Protein AF-A0A2E4YDL0-F1 (afdb_monomer)

Solvent-accessible surface area (backbone atoms only — not comparable to full-atom values): 22084 Å² total; per-residue (Å²): 130,81,87,62,78,76,50,75,39,95,47,88,92,68,79,69,31,54,53,69,68,60,37,51,50,37,50,52,53,45,50,52,48,51,52,51,54,49,47,56,58,46,28,45,75,76,66,86,39,87,72,91,66,89,65,92,66,89,65,78,46,94,85,82,58,38,48,48,29,77,90,76,74,38,70,52,72,91,82,90,67,100,72,88,86,70,91,88,64,84,87,85,85,83,77,86,56,86,60,91,84,56,64,89,82,87,87,63,99,60,68,50,75,52,64,50,96,85,67,61,35,37,38,37,44,42,95,93,45,76,46,80,47,55,85,70,82,85,84,88,85,65,96,88,59,87,84,83,76,82,67,94,54,98,73,85,82,91,86,81,76,58,102,86,55,82,88,86,73,96,70,85,87,87,72,96,73,80,93,76,84,83,61,58,75,32,38,66,74,69,45,66,81,66,84,56,75,75,46,56,31,30,27,67,72,80,72,44,45,30,31,25,50,93,95,39,81,40,73,64,57,92,74,67,55,89,86,62,78,59,89,75,82,71,82,79,63,86,63,70,79,69,67,72,89,61,100,57,72,72,64,64,56,76,68,57,78,67,86,75,69,79,68,64,92,45,83,58,71,79,44,98,82,59,62,97,66,56,45,82,40,82,54,100,87,46,76,45,75,41,77,65,83,76,86,70,84,45,72,66,56,53,49,51,48,54,72,72,30,90,47,75,69,49,30,55,56,56,62,74,74,109

pLDDT: mean 79.06, std 15.56, range [45.78, 97.38]

Mean predicted aligned error: 18.36 Å

Sequence (322 aa):
MAKQVINLGTSPNKGDGDPLRTAFDKVNDNFTELYVDLKQVKSAQTGGGTLIVDTIGSVHGTDSTLLVDGNNSKIVGPIASPSWIVQDQNIDITTTNTGVNANITLDAQGVITLQESSAEDYVQVSANGVVLYSNSDIALRTQGQDIHIGYDTQSGNVEMGHNSSTVNVNGNLNVNAFTKLVPPSYTTAGRSGFTTEGFMVVNTTLGHLEAYVNGAWRKMTLQDVGELTDVGSVIPTDLSNLTDTTNVIKTDVSQLNDATNVIPSSIGDLVAGGNLGDMLVKSAIGYAFVAPVVETLTLATLKTEVANSTDFADFKTRIAAL

Structure (mmCIF, N/CA/C/O backbone):
data_AF-A0A2E4YDL0-F1
#
_entry.id   AF-A0A2E4YDL0-F1
#
loop_
_atom_site.group_PDB
_atom_site.id
_atom_site.type_symbol
_atom_site.label_atom_id
_atom_site.label_alt_id
_atom_site.label_comp_id
_atom_site.label_asym_id
_atom_site.label_entity_id
_atom_site.label_seq_id
_atom_site.pdbx_PDB_ins_code
_atom_site.Cartn_x
_atom_site.Cartn_y
_atom_site.Cartn_z
_atom_site.occupancy
_atom_site.B_iso_or_equiv
_atom_site.auth_seq_id
_atom_site.auth_comp_id
_atom_site.auth_asym_id
_atom_site.auth_atom_id
_atom_site.pdbx_PDB_model_num
ATOM 1 N N . MET A 1 1 ? -24.062 0.678 65.978 1.00 69.62 1 MET A N 1
ATOM 2 C CA . MET A 1 1 ? -23.633 1.084 67.332 1.00 69.62 1 MET A CA 1
ATOM 3 C C . MET A 1 1 ? -22.544 0.111 67.770 1.00 69.62 1 MET A C 1
ATOM 5 O O . MET A 1 1 ? -22.205 -0.796 67.032 1.00 69.62 1 MET A O 1
ATOM 9 N N . ALA A 1 2 ? -21.892 0.302 68.912 1.00 78.19 2 ALA A N 1
ATOM 10 C CA . ALA A 1 2 ? -21.041 -0.772 69.424 1.00 78.19 2 ALA A CA 1
ATOM 11 C C . ALA A 1 2 ? -21.936 -1.831 70.084 1.00 78.19 2 ALA A C 1
ATOM 13 O O . ALA A 1 2 ? -22.891 -1.468 70.772 1.00 78.19 2 ALA A O 1
ATOM 14 N N . LYS A 1 3 ? -21.603 -3.117 69.913 1.00 89.94 3 LYS A N 1
ATOM 15 C CA . LYS A 1 3 ? -22.280 -4.233 70.591 1.00 89.94 3 LYS A CA 1
ATOM 16 C C . LYS A 1 3 ? -22.460 -3.925 72.081 1.00 89.94 3 LYS A C 1
ATOM 18 O O . LYS A 1 3 ? -21.479 -3.756 72.806 1.00 89.94 3 LYS A O 1
ATOM 23 N N . GLN A 1 4 ? -23.701 -3.925 72.553 1.00 95.75 4 GLN A N 1
ATOM 24 C CA . GLN A 1 4 ? -24.014 -3.757 73.966 1.00 95.75 4 GLN A CA 1
ATOM 25 C C . GLN A 1 4 ? -23.954 -5.114 74.681 1.00 95.75 4 GLN A C 1
ATOM 27 O O . GLN A 1 4 ? -24.514 -6.105 74.216 1.00 95.75 4 GL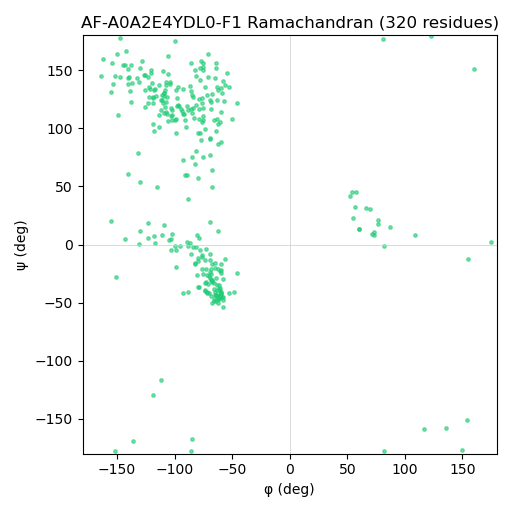N A O 1
ATOM 32 N N . VAL A 1 5 ? -23.269 -5.186 75.822 1.00 94.75 5 VAL A N 1
ATOM 33 C CA . VAL A 1 5 ? -23.122 -6.426 76.605 1.00 94.75 5 VAL A CA 1
ATOM 34 C C . VAL A 1 5 ? -23.955 -6.325 77.882 1.00 94.75 5 VAL A C 1
ATOM 36 O O . VAL A 1 5 ? -23.918 -5.305 78.577 1.00 94.75 5 VAL A O 1
ATOM 39 N N . ILE A 1 6 ? -24.719 -7.378 78.179 1.00 96.31 6 ILE A N 1
ATOM 40 C CA . ILE A 1 6 ? -25.463 -7.501 79.437 1.00 96.31 6 ILE A CA 1
ATOM 41 C C . ILE A 1 6 ? -24.455 -7.699 80.574 1.00 96.31 6 ILE A C 1
ATOM 43 O O . ILE A 1 6 ? -23.648 -8.629 80.533 1.00 96.31 6 ILE A O 1
ATOM 47 N N . ASN A 1 7 ? -24.507 -6.845 81.593 1.00 95.38 7 ASN A N 1
ATOM 48 C CA . ASN A 1 7 ? -23.748 -7.023 82.822 1.00 95.38 7 ASN A CA 1
ATOM 49 C C . ASN A 1 7 ? -24.454 -8.058 83.706 1.00 95.38 7 ASN A C 1
ATOM 51 O O . ASN A 1 7 ? -25.567 -7.829 84.173 1.00 95.38 7 ASN A O 1
ATOM 55 N N . LEU A 1 8 ? -23.796 -9.186 83.957 1.00 93.25 8 LEU A N 1
ATOM 56 C CA . LEU A 1 8 ? -24.349 -10.278 84.761 1.00 93.25 8 LEU A CA 1
ATOM 57 C C . LEU A 1 8 ? -24.164 -10.076 86.278 1.00 93.25 8 LEU A C 1
ATOM 59 O O . LEU A 1 8 ? -24.638 -10.900 87.058 1.00 93.25 8 LEU A O 1
ATOM 63 N N . GLY A 1 9 ? -23.504 -8.990 86.696 1.00 90.75 9 GLY A N 1
ATOM 64 C CA . GLY A 1 9 ? -23.115 -8.751 88.087 1.00 90.75 9 GLY A CA 1
ATOM 65 C C . GLY A 1 9 ? -21.839 -9.504 88.469 1.00 90.75 9 GLY A C 1
ATOM 66 O O . GLY A 1 9 ? -21.275 -10.249 87.664 1.00 90.75 9 GLY A O 1
ATOM 67 N N . THR A 1 10 ? -21.345 -9.319 89.697 1.00 90.94 10 THR A N 1
ATOM 68 C CA . THR A 1 10 ? -20.076 -9.962 90.103 1.00 90.94 10 THR A CA 1
ATOM 69 C C . THR A 1 10 ? -20.248 -11.417 90.541 1.00 90.94 10 THR A C 1
ATOM 71 O O . THR A 1 10 ? -19.264 -12.142 90.659 1.00 90.94 10 THR A O 1
ATOM 74 N N . SER A 1 11 ? -21.475 -11.847 90.844 1.00 85.50 11 SER A N 1
ATOM 75 C CA . SER A 1 11 ? -21.797 -13.217 91.259 1.00 85.50 11 SER A CA 1
ATOM 76 C C . SER A 1 11 ? -23.298 -13.500 91.104 1.00 85.50 11 SER A C 1
ATOM 78 O O . SER A 1 11 ? -24.094 -12.557 91.107 1.00 85.50 11 SER A O 1
ATOM 80 N N . PRO A 1 12 ? -23.725 -14.775 91.036 1.00 90.81 12 PRO A N 1
ATOM 81 C CA . PRO A 1 12 ? -25.137 -15.121 90.895 1.00 90.81 12 PRO A CA 1
ATOM 82 C C . PRO A 1 12 ? -26.018 -14.458 91.964 1.00 90.81 12 PRO A C 1
ATOM 84 O O . PRO A 1 12 ? -25.678 -14.466 93.145 1.00 90.81 12 PRO A O 1
ATOM 87 N N . ASN A 1 13 ? -27.160 -13.905 91.548 1.00 83.31 13 ASN A N 1
ATOM 88 C CA . ASN A 1 13 ? -28.212 -13.346 92.413 1.00 83.31 13 ASN A CA 1
ATOM 89 C C . ASN A 1 13 ? -27.802 -12.176 93.333 1.00 83.31 13 ASN A C 1
ATOM 91 O O . ASN A 1 13 ? -28.566 -11.816 94.225 1.00 83.31 13 ASN A O 1
ATOM 95 N N . LYS A 1 14 ? -26.635 -11.548 93.122 1.00 87.38 14 LYS A N 1
ATOM 96 C CA . LYS A 1 14 ? -26.151 -10.425 93.950 1.00 87.38 14 LYS A CA 1
ATOM 97 C C . LYS A 1 14 ? -26.896 -9.104 93.709 1.00 87.38 14 LYS A C 1
ATOM 99 O O . LYS A 1 14 ? -26.785 -8.181 94.508 1.00 87.38 14 LYS A O 1
ATOM 104 N N . GLY A 1 15 ? -27.677 -9.022 92.630 1.00 85.56 15 GLY A N 1
ATOM 105 C CA . GLY A 1 15 ? -28.491 -7.847 92.303 1.00 85.56 15 GLY A CA 1
ATOM 106 C C . GLY A 1 15 ? -27.690 -6.641 91.802 1.00 85.56 15 GLY A C 1
ATOM 107 O O . GLY A 1 15 ? -28.252 -5.560 91.683 1.00 85.56 15 GLY A O 1
ATOM 108 N N . ASP A 1 16 ? -26.400 -6.822 91.503 1.00 90.94 16 ASP A N 1
ATOM 109 C CA . ASP A 1 16 ? -25.485 -5.797 90.985 1.00 90.94 16 ASP A CA 1
ATOM 110 C C . ASP A 1 16 ? -25.228 -5.904 89.467 1.00 90.94 16 ASP A C 1
ATOM 112 O O . ASP A 1 16 ? -24.354 -5.226 88.926 1.00 90.94 16 ASP A O 1
ATOM 116 N N . GLY A 1 17 ? -25.983 -6.765 88.780 1.00 91.94 17 GLY A N 1
ATOM 117 C CA . GLY A 1 17 ? -26.048 -6.825 87.320 1.00 91.94 17 GLY A CA 1
ATOM 118 C C . GLY A 1 17 ? -27.067 -5.846 86.736 1.00 91.94 17 GLY A C 1
ATOM 119 O O . GLY A 1 17 ? -27.735 -5.101 87.454 1.00 91.94 17 GLY A O 1
ATOM 120 N N . ASP A 1 18 ? -27.212 -5.871 85.413 1.00 96.00 18 ASP A N 1
ATOM 121 C CA . ASP A 1 18 ? -28.264 -5.112 84.744 1.00 96.00 18 ASP A CA 1
ATOM 122 C C . ASP A 1 18 ? -29.646 -5.609 85.200 1.00 96.00 18 ASP A C 1
ATOM 124 O O . ASP A 1 18 ? -29.912 -6.817 85.179 1.00 96.00 18 ASP A O 1
ATOM 128 N N . PRO A 1 19 ? -30.573 -4.702 85.550 1.00 94.06 19 PRO A N 1
ATOM 129 C CA . PRO A 1 19 ? -31.974 -5.062 85.697 1.00 94.06 19 PRO A CA 1
ATOM 130 C C . PRO A 1 19 ? -32.496 -5.726 84.418 1.00 94.06 19 PRO A C 1
ATOM 132 O O . PRO A 1 19 ? -32.109 -5.336 83.316 1.00 94.06 19 PRO A O 1
ATOM 135 N N . LEU A 1 20 ? -33.440 -6.668 84.547 1.00 92.88 20 LEU A N 1
ATOM 136 C CA . LEU A 1 20 ? -34.030 -7.383 83.400 1.00 92.88 20 LEU A CA 1
ATOM 137 C C . LEU A 1 20 ? -34.465 -6.437 82.273 1.00 92.88 20 LEU A C 1
ATOM 139 O O . LEU A 1 20 ? -34.216 -6.719 81.108 1.00 92.88 20 LEU A O 1
ATOM 143 N N . ARG A 1 21 ? -35.068 -5.294 82.624 1.00 96.12 21 ARG A N 1
ATOM 144 C CA . ARG A 1 21 ? -35.471 -4.262 81.660 1.00 96.12 21 ARG A CA 1
ATOM 145 C C . ARG A 1 21 ? -34.281 -3.762 80.837 1.00 96.12 21 ARG A C 1
ATOM 147 O O . ARG A 1 21 ? -34.310 -3.868 79.622 1.00 96.12 21 ARG A O 1
ATOM 154 N N . THR A 1 22 ? -33.216 -3.320 81.502 1.00 95.12 22 THR A N 1
ATOM 155 C CA . THR A 1 22 ? -31.982 -2.850 80.861 1.00 95.12 22 THR A CA 1
ATOM 156 C C . THR A 1 22 ? -31.320 -3.942 80.020 1.00 95.12 22 THR A C 1
ATOM 158 O O . THR A 1 22 ? -30.837 -3.669 78.926 1.00 95.12 22 THR A O 1
ATOM 161 N N . ALA A 1 23 ? -31.311 -5.189 80.496 1.00 94.69 23 ALA A N 1
ATOM 162 C CA . ALA A 1 23 ? -30.749 -6.312 79.751 1.00 94.69 23 ALA A CA 1
ATOM 163 C C . ALA A 1 23 ? -31.524 -6.586 78.450 1.00 94.69 23 ALA A C 1
ATOM 165 O O . ALA A 1 23 ? -30.910 -6.790 77.403 1.00 94.69 23 ALA A O 1
ATOM 166 N N . PHE A 1 24 ? -32.858 -6.555 78.492 1.00 97.38 24 PHE A N 1
ATOM 167 C CA . PHE A 1 24 ? -33.688 -6.738 77.301 1.00 97.38 24 PHE A CA 1
ATOM 168 C C . PHE A 1 24 ? -33.658 -5.532 76.359 1.00 97.38 24 PHE A C 1
ATOM 170 O O . PHE A 1 24 ? -33.685 -5.737 75.148 1.00 97.38 24 PHE A O 1
ATOM 177 N N . ASP A 1 25 ? -33.515 -4.310 76.875 1.00 96.25 25 ASP A N 1
ATOM 178 C CA . ASP A 1 25 ? -33.285 -3.124 76.042 1.00 96.25 25 ASP A CA 1
ATOM 179 C C . ASP A 1 25 ? -31.982 -3.285 75.237 1.00 96.25 25 ASP A C 1
ATOM 181 O O . ASP A 1 25 ? -31.998 -3.151 74.016 1.00 96.25 25 ASP A O 1
ATOM 185 N N . LYS A 1 26 ? -30.890 -3.745 75.870 1.00 96.88 26 LYS A N 1
ATOM 186 C CA . LYS A 1 26 ? -29.620 -4.042 75.176 1.00 96.88 26 LYS A CA 1
ATOM 187 C C . LYS A 1 26 ? -29.742 -5.128 74.108 1.00 96.88 26 LYS A C 1
ATOM 189 O O . LYS A 1 26 ? -29.092 -5.074 73.063 1.00 96.88 26 LYS A O 1
ATOM 194 N N . VAL A 1 27 ? -30.548 -6.155 74.375 1.00 95.50 27 VAL A N 1
ATOM 195 C CA . VAL A 1 27 ? -30.836 -7.223 73.406 1.00 95.50 27 VAL A CA 1
ATOM 196 C C . VAL A 1 27 ? -31.575 -6.651 72.202 1.00 95.50 27 VAL A C 1
ATOM 198 O O . VAL A 1 27 ? -31.169 -6.902 71.067 1.00 95.50 27 VAL A O 1
ATOM 201 N N . ASN A 1 28 ? -32.619 -5.861 72.446 1.00 95.44 28 ASN A N 1
ATOM 202 C CA . ASN A 1 28 ? -33.392 -5.217 71.393 1.00 95.44 28 ASN A CA 1
ATOM 203 C C . ASN A 1 28 ? -32.521 -4.274 70.557 1.00 95.44 28 ASN A C 1
ATOM 205 O O . ASN A 1 28 ? -32.601 -4.327 69.331 1.00 95.44 28 ASN A O 1
ATOM 209 N N . ASP A 1 29 ? -31.645 -3.489 71.185 1.00 95.12 29 ASP A N 1
ATOM 210 C CA . ASP A 1 29 ? -30.714 -2.588 70.498 1.00 95.12 29 ASP A CA 1
ATOM 211 C C . ASP A 1 29 ? -29.739 -3.360 69.588 1.00 95.12 29 ASP A C 1
ATOM 213 O O . ASP A 1 29 ? -29.597 -3.032 68.408 1.00 95.12 29 ASP A O 1
ATOM 217 N N . ASN A 1 30 ? -29.130 -4.445 70.085 1.00 94.50 30 ASN A N 1
ATOM 218 C CA . ASN A 1 30 ? -28.218 -5.287 69.298 1.00 94.50 30 ASN A CA 1
ATOM 219 C C . ASN A 1 30 ? -28.911 -5.977 68.110 1.00 94.50 30 ASN A C 1
ATOM 221 O O . ASN A 1 30 ? -28.352 -6.041 67.015 1.00 94.50 30 ASN A O 1
ATOM 225 N N . PHE A 1 31 ? -30.114 -6.528 68.306 1.00 94.38 31 PHE A N 1
ATOM 226 C CA . PHE A 1 31 ? -30.863 -7.159 67.213 1.00 94.38 31 PHE A CA 1
ATOM 227 C C . PHE A 1 31 ? -31.388 -6.130 66.217 1.00 94.38 31 PHE A C 1
ATOM 229 O O . PHE A 1 31 ? -31.428 -6.413 65.022 1.00 94.38 31 PHE A O 1
ATOM 236 N N . THR A 1 32 ? -31.748 -4.934 66.684 1.00 92.19 32 THR A N 1
ATOM 237 C CA . THR A 1 32 ? -32.116 -3.817 65.811 1.00 92.19 32 THR A CA 1
ATOM 238 C C . THR A 1 32 ? -30.958 -3.470 64.880 1.00 92.19 32 THR A C 1
ATOM 240 O O . THR A 1 32 ? -31.176 -3.365 63.677 1.00 92.19 32 THR A O 1
ATOM 243 N N . GLU A 1 33 ? -29.729 -3.390 65.393 1.00 89.44 33 GLU A N 1
ATOM 244 C CA . GLU A 1 33 ? -28.523 -3.194 64.582 1.00 89.44 33 GLU A CA 1
ATOM 245 C C . GLU A 1 33 ? -28.277 -4.344 63.592 1.00 89.44 33 GLU A C 1
ATOM 247 O O . GLU A 1 33 ? -28.163 -4.107 62.391 1.00 89.44 33 GLU A O 1
ATOM 252 N N . LEU A 1 34 ? -28.308 -5.599 64.049 1.00 88.88 34 LEU A N 1
ATOM 253 C CA . LEU A 1 34 ? -28.116 -6.761 63.172 1.00 88.88 34 LEU A CA 1
ATOM 254 C C . LEU A 1 34 ? -29.162 -6.829 62.048 1.00 88.88 34 LEU A C 1
ATOM 256 O O . LEU A 1 34 ? -28.845 -7.165 60.906 1.00 88.88 34 LEU A O 1
ATOM 260 N N . TYR A 1 35 ? -30.427 -6.540 62.357 1.00 87.56 35 TYR A N 1
ATOM 261 C CA . TYR A 1 35 ? -31.485 -6.514 61.353 1.00 87.56 35 TYR A CA 1
ATOM 262 C C . TYR A 1 35 ? -31.330 -5.349 60.379 1.00 87.56 35 TYR A C 1
ATOM 264 O O . TYR A 1 35 ? -31.759 -5.486 59.233 1.00 87.56 35 TYR A O 1
ATOM 272 N N . VAL A 1 36 ? -30.730 -4.231 60.794 1.00 80.88 36 VAL A N 1
ATOM 273 C CA . VAL A 1 36 ? -30.365 -3.132 59.893 1.00 80.88 36 VAL A CA 1
ATOM 274 C C . VAL A 1 36 ? -29.278 -3.586 58.909 1.00 80.88 36 VAL A C 1
ATOM 276 O O . VAL A 1 36 ? -29.494 -3.455 57.704 1.00 80.88 36 VAL A O 1
ATOM 279 N N . ASP A 1 37 ? -28.200 -4.223 59.367 1.00 78.56 37 ASP A N 1
ATOM 280 C CA . ASP A 1 37 ? -27.120 -4.727 58.496 1.00 78.56 37 ASP A CA 1
ATOM 281 C C . ASP A 1 37 ? -27.604 -5.838 57.552 1.00 78.56 37 ASP A C 1
ATOM 283 O O . ASP A 1 37 ? -27.346 -5.838 56.346 1.00 78.56 37 ASP A O 1
ATOM 287 N N . LEU A 1 38 ? -28.395 -6.779 58.070 1.00 81.62 38 LEU A N 1
ATOM 288 C CA . LEU A 1 38 ? -28.940 -7.872 57.269 1.00 81.62 38 LEU A CA 1
ATOM 289 C C . LEU A 1 38 ? -29.931 -7.367 56.212 1.00 81.62 38 LEU A C 1
ATOM 291 O O . LEU A 1 38 ? -30.013 -7.943 55.126 1.00 81.62 38 LEU A O 1
ATOM 295 N N . LYS A 1 39 ? -30.684 -6.296 56.504 1.00 75.94 39 LYS A N 1
ATOM 296 C CA . LYS A 1 39 ? -31.533 -5.623 55.511 1.00 75.94 39 LYS A CA 1
ATOM 297 C C . LYS A 1 39 ? -30.698 -5.018 54.384 1.00 75.94 39 LYS A C 1
ATOM 299 O O . LYS A 1 39 ? -31.130 -5.132 53.243 1.00 75.94 39 LYS A O 1
ATOM 304 N N . GLN A 1 40 ? -29.528 -4.443 54.674 1.00 69.06 40 GLN A N 1
ATOM 305 C CA . GLN A 1 40 ? -28.615 -3.906 53.654 1.00 69.06 40 GLN A CA 1
ATOM 306 C C . GLN A 1 40 ? -28.031 -5.006 52.750 1.00 69.06 40 GLN A C 1
ATOM 308 O O . GLN A 1 40 ? -27.930 -4.825 51.541 1.00 69.06 40 GLN A O 1
ATOM 313 N N . VAL A 1 41 ? -27.712 -6.178 53.303 1.00 71.56 41 VAL A N 1
ATOM 314 C CA . VAL A 1 41 ? -27.226 -7.330 52.518 1.00 71.56 41 VAL A CA 1
ATOM 315 C C . VAL A 1 41 ? -28.346 -7.954 51.676 1.00 71.56 41 VAL A C 1
ATOM 317 O O . VAL A 1 41 ? -28.155 -8.291 50.510 1.00 71.56 41 VAL A O 1
ATOM 320 N N . LYS A 1 42 ? -29.549 -8.098 52.242 1.00 67.81 42 LYS A N 1
ATOM 321 C CA . LYS A 1 42 ? -30.685 -8.725 51.546 1.00 67.81 42 LYS A CA 1
ATOM 322 C C . LYS A 1 42 ? -31.300 -7.836 50.467 1.00 67.81 42 LYS A C 1
ATOM 324 O O . LYS A 1 42 ? -31.753 -8.368 49.450 1.00 67.81 42 LYS A O 1
ATOM 329 N N . SER A 1 43 ? -31.308 -6.515 50.662 1.00 62.19 43 SER A N 1
ATOM 330 C CA . SER A 1 43 ? -31.766 -5.565 49.641 1.00 62.19 43 SER A CA 1
ATOM 331 C C . SER A 1 43 ? -30.910 -5.646 48.373 1.00 62.19 43 SER A C 1
ATOM 333 O O . SER A 1 43 ? -31.461 -5.587 47.274 1.00 62.19 43 SER A O 1
ATOM 335 N N . ALA A 1 44 ? -29.606 -5.898 48.510 1.00 59.84 44 ALA A N 1
ATOM 336 C CA . ALA A 1 44 ? -28.684 -6.120 47.398 1.00 59.84 44 ALA A CA 1
ATOM 337 C C . ALA A 1 44 ? -28.915 -7.432 46.634 1.00 59.84 44 ALA A C 1
ATOM 339 O O . ALA A 1 44 ? -28.658 -7.510 45.436 1.00 59.84 44 ALA A O 1
ATOM 340 N N . GLN A 1 45 ? -29.405 -8.469 47.313 1.00 63.94 45 GLN A N 1
ATOM 341 C CA . GLN A 1 45 ? -29.422 -9.824 46.760 1.00 63.94 45 GLN A CA 1
ATOM 342 C C . GLN A 1 45 ? -30.776 -10.241 46.168 1.00 63.94 45 GLN A C 1
ATOM 344 O O . GLN A 1 45 ? -30.826 -11.182 45.383 1.00 63.94 45 GLN A O 1
ATOM 349 N N . THR A 1 46 ? -31.879 -9.569 46.527 1.00 55.75 46 THR A N 1
ATOM 350 C CA . THR A 1 46 ? -33.234 -9.986 46.095 1.00 55.75 46 THR A CA 1
ATOM 351 C C . THR A 1 46 ? -34.217 -8.851 45.767 1.00 55.75 46 THR A C 1
ATOM 353 O O . THR A 1 46 ? -35.374 -9.145 45.478 1.00 55.75 46 THR A O 1
ATOM 356 N N . GLY A 1 47 ? -33.816 -7.569 45.783 1.00 54.72 47 GLY A N 1
ATOM 357 C CA . GLY A 1 47 ? -34.796 -6.471 45.692 1.00 54.72 47 GLY A CA 1
ATOM 358 C C . GLY A 1 47 ? -34.326 -5.118 45.150 1.00 54.72 47 GLY A C 1
ATOM 359 O O . GLY A 1 47 ? -34.992 -4.124 45.419 1.00 54.72 47 GLY A O 1
ATOM 360 N N . GLY A 1 48 ? -33.216 -5.041 44.410 1.00 53.88 48 GLY A N 1
ATOM 361 C CA . GLY A 1 48 ? -32.810 -3.795 43.740 1.00 53.88 48 GLY A CA 1
ATOM 362 C C . GLY A 1 48 ? -32.188 -2.717 44.643 1.00 53.88 48 GLY A C 1
ATOM 363 O O . GLY A 1 48 ? -32.191 -1.546 44.276 1.00 53.88 48 GLY A O 1
ATOM 364 N N . GLY A 1 49 ? -31.658 -3.078 45.818 1.00 57.88 49 GLY A N 1
ATOM 365 C CA . GLY A 1 49 ? -30.839 -2.176 46.638 1.00 57.88 49 GLY A CA 1
ATOM 366 C C . GLY A 1 49 ? -29.379 -2.112 46.167 1.00 57.88 49 GLY A C 1
ATOM 367 O O . GLY A 1 49 ? -28.820 -3.118 45.740 1.00 57.88 49 GLY A O 1
ATOM 368 N N . THR A 1 50 ? -28.741 -0.941 46.265 1.00 58.06 50 THR A N 1
ATOM 369 C CA . THR A 1 50 ? -27.320 -0.745 45.915 1.00 58.06 50 THR A CA 1
ATOM 370 C C . THR A 1 50 ? -26.393 -1.304 47.004 1.00 58.06 50 THR A C 1
ATOM 372 O O . THR A 1 50 ? -26.443 -0.845 48.144 1.00 58.06 50 THR A O 1
ATOM 375 N N . LEU A 1 51 ? -25.509 -2.247 46.648 1.00 67.00 51 LEU A N 1
ATOM 376 C CA . LEU A 1 51 ? -24.391 -2.709 47.483 1.00 67.00 51 LEU A CA 1
ATOM 377 C C . LEU A 1 51 ? -23.136 -1.891 47.155 1.00 67.00 51 LEU A C 1
ATOM 379 O O . LEU A 1 51 ? -22.602 -2.012 46.056 1.00 67.00 51 LEU A O 1
ATOM 383 N N . ILE A 1 52 ? -22.657 -1.068 48.091 1.00 59.56 52 ILE A N 1
ATOM 384 C CA . ILE A 1 52 ? -21.370 -0.368 47.952 1.00 59.56 52 ILE A CA 1
ATOM 385 C C . ILE A 1 52 ? -20.323 -1.162 48.731 1.00 59.56 52 ILE A C 1
ATOM 387 O O . ILE A 1 52 ? -20.197 -1.023 49.945 1.00 59.56 52 ILE A O 1
ATOM 391 N N . VAL A 1 53 ? -19.599 -2.022 48.021 1.00 64.69 53 VAL A N 1
ATOM 392 C CA . VAL A 1 53 ? -18.471 -2.801 48.536 1.00 64.69 53 VAL A CA 1
ATOM 393 C C . VAL A 1 53 ? -17.358 -2.755 47.494 1.00 64.69 53 VAL A C 1
ATOM 395 O O . VAL A 1 53 ? -17.643 -2.846 46.297 1.00 64.69 53 VAL A O 1
ATOM 398 N N . ASP A 1 54 ? -16.103 -2.599 47.925 1.00 62.19 54 ASP A N 1
ATOM 399 C CA . ASP A 1 54 ? -14.978 -2.944 47.056 1.00 62.19 54 ASP A CA 1
ATOM 400 C C . ASP A 1 54 ? -15.118 -4.429 46.755 1.00 62.19 54 ASP A C 1
ATOM 402 O O . ASP A 1 54 ? -15.001 -5.287 47.639 1.00 62.19 54 ASP A O 1
ATOM 406 N N . THR A 1 55 ? -15.545 -4.720 45.535 1.00 64.69 55 THR A N 1
ATOM 407 C CA . THR A 1 55 ? -15.889 -6.082 45.188 1.00 64.69 55 THR A CA 1
ATOM 408 C C . THR A 1 55 ? -14.579 -6.785 44.907 1.00 64.69 55 THR A C 1
ATOM 410 O O . THR A 1 55 ? -14.053 -6.757 43.800 1.00 64.69 55 THR A O 1
ATOM 413 N N . ILE A 1 56 ? -14.065 -7.463 45.928 1.00 53.72 56 ILE A N 1
ATOM 414 C CA . ILE A 1 56 ? -13.115 -8.551 45.736 1.00 53.72 56 ILE A CA 1
ATOM 415 C C . ILE A 1 56 ? -13.921 -9.701 45.098 1.00 53.72 56 ILE A C 1
ATOM 417 O O . ILE A 1 56 ? -14.389 -10.605 45.788 1.00 53.72 56 ILE A O 1
ATOM 421 N N . GLY A 1 57 ? -14.204 -9.596 43.791 1.00 49.12 57 GLY A N 1
ATOM 422 C CA . GLY A 1 57 ? -15.101 -10.498 43.049 1.00 49.12 57 GLY A CA 1
ATOM 423 C C . GLY A 1 57 ? -15.837 -9.844 41.861 1.00 49.12 57 GLY A C 1
ATOM 424 O O . GLY A 1 57 ? -15.613 -8.682 41.540 1.00 49.12 57 GLY A O 1
ATOM 425 N N . SER A 1 58 ? -16.713 -10.596 41.181 1.00 48.03 58 SER A N 1
ATOM 426 C CA . SER A 1 58 ? -17.425 -10.166 39.958 1.00 48.03 58 SER A CA 1
ATOM 427 C C . SER A 1 58 ? -18.671 -9.307 40.220 1.00 48.03 58 SER A C 1
ATOM 429 O O . SER A 1 58 ? -19.377 -9.498 41.208 1.00 48.03 58 SER A O 1
ATOM 431 N N . VAL A 1 59 ? -18.989 -8.414 39.276 1.00 64.56 59 VAL A N 1
ATOM 432 C CA . VAL A 1 59 ? -20.177 -7.541 39.288 1.00 64.56 59 VAL A CA 1
ATOM 433 C C . VAL A 1 59 ? -21.158 -7.992 38.197 1.00 64.56 59 VAL A C 1
ATOM 435 O O . VAL A 1 59 ? -20.804 -8.011 37.021 1.00 64.56 59 VAL A O 1
ATOM 438 N N . HIS A 1 60 ? -22.398 -8.336 38.566 1.00 61.25 60 HIS A N 1
ATOM 439 C CA . HIS A 1 60 ? -23.448 -8.758 37.625 1.00 61.25 60 HIS A CA 1
ATOM 440 C C . HIS A 1 60 ? -24.484 -7.641 37.389 1.00 61.25 60 HIS A C 1
ATOM 442 O O . HIS A 1 60 ? -24.912 -6.985 38.336 1.00 61.25 60 HIS A O 1
ATOM 448 N N . GLY A 1 61 ? -24.908 -7.438 36.133 1.00 61.31 61 GLY A N 1
ATOM 449 C CA . GLY A 1 61 ? -25.958 -6.485 35.747 1.00 61.31 61 GLY A CA 1
ATOM 450 C C . GLY A 1 61 ? -27.332 -7.155 35.700 1.00 61.31 61 GLY A C 1
ATOM 451 O O . GLY A 1 61 ? -27.575 -8.017 34.860 1.00 61.31 61 GLY A O 1
ATOM 452 N N . THR A 1 62 ? -28.231 -6.788 36.608 1.00 57.06 62 THR A N 1
ATOM 453 C CA . THR A 1 62 ? -29.477 -7.533 36.881 1.00 57.06 62 THR A CA 1
ATOM 454 C C . THR A 1 62 ? -30.630 -7.259 35.893 1.00 57.06 62 THR A C 1
ATOM 456 O O . THR A 1 62 ? -31.730 -7.753 36.104 1.00 57.06 62 THR A O 1
ATOM 459 N N . ASP A 1 63 ? -30.397 -6.533 34.792 1.00 58.56 63 ASP A N 1
ATOM 460 C CA . ASP A 1 63 ? -31.344 -6.389 33.665 1.00 58.56 63 ASP A CA 1
ATOM 461 C C . ASP A 1 63 ? -30.783 -7.001 32.360 1.00 58.56 63 ASP A C 1
ATOM 463 O O . ASP A 1 63 ? -30.772 -6.417 31.286 1.00 58.56 63 ASP A O 1
ATOM 467 N N . SER A 1 64 ? -30.306 -8.241 32.455 1.00 59.62 64 SER A N 1
ATOM 468 C CA . SER A 1 64 ? -30.168 -9.165 31.315 1.00 59.62 64 SER A CA 1
ATOM 469 C C . SER A 1 64 ? -29.019 -9.004 30.312 1.00 59.62 64 SER A C 1
ATOM 471 O O . SER A 1 64 ? -29.071 -9.676 29.289 1.00 59.62 64 SER A O 1
ATOM 473 N N . THR A 1 65 ? -27.928 -8.287 30.585 1.00 60.06 65 THR A N 1
ATOM 474 C CA . THR A 1 65 ? -26.655 -8.570 29.882 1.00 60.06 65 THR A CA 1
ATOM 475 C C . THR A 1 65 ? -25.466 -8.255 30.778 1.00 60.06 65 THR A C 1
ATOM 477 O O . THR A 1 65 ? -25.213 -7.103 31.118 1.00 60.06 65 THR A O 1
ATOM 480 N N . LEU A 1 66 ? -24.748 -9.293 31.187 1.00 65.25 66 LEU A N 1
ATOM 481 C CA . LEU A 1 66 ? -23.548 -9.242 32.020 1.00 65.25 66 LEU A CA 1
ATOM 482 C C . LEU A 1 66 ? -22.516 -8.237 31.467 1.00 65.25 66 LEU A C 1
ATOM 484 O O . LEU A 1 66 ? -21.883 -8.528 30.464 1.00 65.25 66 LEU A O 1
ATOM 488 N N . LEU A 1 67 ? -22.303 -7.081 32.114 1.00 69.06 67 LEU A N 1
ATOM 489 C CA . LEU A 1 67 ? -21.267 -6.121 31.684 1.00 69.06 67 LEU A CA 1
ATOM 490 C C . LEU A 1 67 ? -19.871 -6.748 31.716 1.00 69.06 67 LEU A C 1
ATOM 492 O O . LEU A 1 67 ? -19.084 -6.566 30.796 1.00 69.06 67 LEU A O 1
ATOM 496 N N . VAL A 1 68 ? -19.598 -7.529 32.759 1.00 71.94 68 VAL A N 1
ATOM 497 C CA . VAL A 1 68 ? -18.459 -8.437 32.832 1.00 71.94 68 VAL A CA 1
ATOM 498 C C . VAL A 1 68 ? -19.041 -9.829 32.994 1.00 71.94 68 VAL A C 1
ATOM 500 O O . VAL A 1 68 ? -19.541 -10.203 34.055 1.00 71.94 68 VAL A O 1
ATOM 503 N N . ASP A 1 69 ? -19.017 -10.588 31.913 1.00 65.56 69 ASP A N 1
ATOM 504 C CA . ASP A 1 69 ? -19.273 -12.012 31.950 1.00 65.56 69 ASP A CA 1
ATOM 505 C C . ASP A 1 69 ? -18.018 -12.705 32.484 1.00 65.56 69 ASP A C 1
ATOM 507 O O . ASP A 1 69 ? -17.107 -13.064 31.736 1.00 65.56 69 ASP A O 1
ATOM 511 N N . GLY A 1 70 ? -17.961 -12.862 33.807 1.00 62.41 70 GLY A N 1
ATOM 512 C CA . GLY A 1 70 ? -16.879 -13.581 34.474 1.00 62.41 70 GLY A CA 1
ATOM 513 C C . GLY A 1 70 ? -16.825 -15.074 34.124 1.00 62.41 70 GLY A C 1
ATOM 514 O O . GLY A 1 70 ? -15.765 -15.674 34.268 1.00 62.41 70 GLY A O 1
ATOM 515 N N . ASN A 1 71 ? -17.918 -15.673 33.631 1.00 61.88 71 ASN A N 1
ATOM 516 C CA . ASN A 1 71 ? -17.945 -17.089 33.243 1.00 61.88 71 ASN A CA 1
ATOM 517 C C . ASN A 1 71 ? -17.290 -17.308 31.878 1.00 61.88 71 ASN A C 1
ATOM 519 O O . ASN A 1 71 ? -16.627 -18.322 31.662 1.00 61.88 71 ASN A O 1
ATOM 523 N N . ASN A 1 72 ? -17.480 -16.367 30.952 1.00 66.00 72 ASN A N 1
ATOM 524 C CA . ASN A 1 72 ? -16.881 -16.419 29.622 1.00 66.00 72 ASN A CA 1
ATOM 525 C C . ASN A 1 72 ? -15.670 -15.493 29.451 1.00 66.00 72 ASN A C 1
ATOM 527 O O . ASN A 1 72 ? -15.141 -15.415 28.343 1.00 66.00 72 ASN A O 1
ATOM 531 N N . SER A 1 73 ? -15.223 -14.824 30.516 1.00 66.62 73 SER A N 1
ATOM 532 C CA . SER A 1 73 ? -14.125 -13.848 30.506 1.00 66.62 73 SER A CA 1
ATOM 533 C C . SER A 1 73 ? -14.315 -12.753 29.451 1.00 66.62 73 SER A C 1
ATOM 535 O O . SER A 1 73 ? -13.378 -12.388 28.741 1.00 66.62 73 SER A O 1
ATOM 537 N N . LYS A 1 74 ? -15.545 -12.249 29.307 1.00 76.69 74 LYS A N 1
ATOM 538 C CA . LYS A 1 74 ? -15.907 -11.232 28.309 1.00 76.69 74 LYS A CA 1
ATOM 539 C C . LYS A 1 74 ? -16.446 -9.981 28.971 1.00 76.69 74 LYS A C 1
ATOM 541 O O . LYS A 1 74 ? -17.112 -10.040 29.996 1.00 76.69 74 LYS A O 1
ATOM 546 N N . ILE A 1 75 ? -16.224 -8.852 28.318 1.00 81.94 75 ILE A N 1
ATOM 547 C CA . ILE A 1 75 ? -16.995 -7.639 28.563 1.00 81.94 75 ILE A CA 1
ATOM 548 C C . ILE A 1 75 ? -18.079 -7.605 27.486 1.00 81.94 75 ILE A C 1
ATOM 550 O O . ILE A 1 75 ? -17.756 -7.650 26.298 1.00 81.94 75 ILE A O 1
ATOM 554 N N . VAL A 1 76 ? -19.356 -7.612 27.877 1.00 73.31 76 VAL A N 1
ATOM 555 C CA . VAL A 1 76 ? -20.476 -7.657 26.923 1.00 73.31 76 VAL A CA 1
ATOM 556 C C . VAL A 1 76 ? -21.083 -6.267 26.796 1.00 73.31 76 VAL A C 1
AT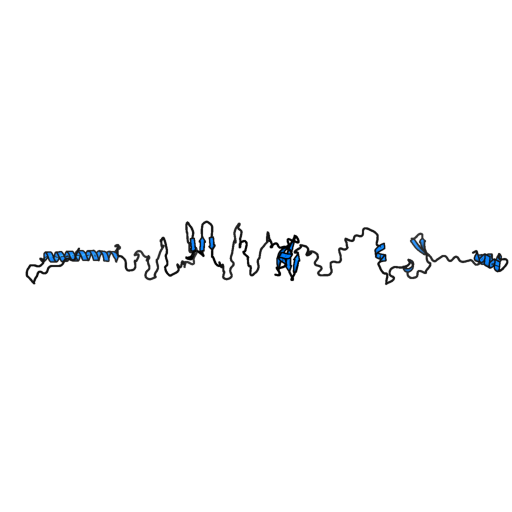OM 558 O O . VAL A 1 76 ? -21.656 -5.735 27.743 1.00 73.31 76 VAL A O 1
ATOM 561 N N . GLY A 1 77 ? -20.975 -5.694 25.597 1.00 78.12 77 GLY A N 1
ATOM 562 C CA . GLY A 1 77 ? -21.554 -4.399 25.245 1.00 78.12 77 GLY A CA 1
ATOM 563 C C . GLY A 1 77 ? -20.516 -3.386 24.753 1.00 78.12 77 GLY A C 1
ATOM 564 O O . GLY A 1 77 ? -19.329 -3.703 24.665 1.00 78.12 77 GLY A O 1
ATOM 565 N N . PRO A 1 78 ? -20.953 -2.168 24.390 1.00 79.56 78 PRO A N 1
ATOM 566 C CA . PRO A 1 78 ? -20.050 -1.089 24.008 1.00 79.56 78 PRO A CA 1
ATOM 567 C C . PRO A 1 78 ? -19.092 -0.737 25.150 1.00 79.56 78 PRO A C 1
ATOM 569 O O . PRO A 1 78 ? -19.511 -0.570 26.294 1.00 79.56 78 PRO A O 1
ATOM 572 N N . ILE A 1 79 ? -17.812 -0.576 24.828 1.00 85.06 79 ILE A N 1
ATOM 573 C CA . ILE A 1 79 ? -16.776 -0.177 25.783 1.00 85.06 79 ILE A CA 1
ATOM 574 C C . ILE A 1 79 ? -16.379 1.266 25.467 1.00 85.06 79 ILE A C 1
ATOM 576 O O . ILE A 1 79 ? -15.873 1.546 24.383 1.00 85.06 79 ILE A O 1
ATOM 580 N N . ALA A 1 80 ? -16.578 2.179 26.417 1.00 86.69 80 ALA A N 1
ATOM 581 C CA . ALA A 1 80 ? -16.107 3.559 26.330 1.00 86.69 80 ALA A CA 1
ATOM 582 C C . ALA A 1 80 ? -14.900 3.736 27.258 1.00 86.69 80 ALA A C 1
ATOM 584 O O . ALA A 1 80 ? -15.050 3.757 28.477 1.00 86.69 80 ALA A O 1
ATOM 585 N N . SER A 1 81 ? -13.700 3.842 26.690 1.00 86.69 81 SER A N 1
ATOM 586 C CA . SER A 1 81 ? -12.464 4.061 27.448 1.00 86.69 81 SER A CA 1
ATOM 587 C C . SER A 1 81 ? -11.550 5.036 26.702 1.00 86.69 81 SER A C 1
ATOM 589 O O . SER A 1 81 ? -11.487 4.955 25.475 1.00 86.69 81 SER A O 1
ATOM 591 N N . PRO A 1 82 ? -10.820 5.930 27.399 1.00 86.50 82 PRO A N 1
ATOM 592 C CA . PRO A 1 82 ? -9.819 6.791 26.769 1.00 86.50 82 PRO A CA 1
ATOM 593 C C . PRO A 1 82 ? -8.591 6.016 26.269 1.00 86.50 82 PRO A C 1
ATOM 595 O O . PRO A 1 82 ? -7.889 6.499 25.385 1.00 86.50 82 PRO A O 1
ATOM 598 N N . SER A 1 83 ? -8.311 4.836 26.832 1.00 87.88 83 SER A N 1
ATOM 599 C CA . SER A 1 83 ? -7.199 3.979 26.415 1.00 87.88 83 SER A CA 1
ATOM 600 C C . SER A 1 83 ? -7.486 2.504 26.684 1.00 87.88 83 SER A C 1
ATOM 602 O O . SER A 1 83 ? -8.134 2.146 27.671 1.00 87.88 83 SER A O 1
ATOM 604 N N . TRP A 1 84 ? -6.999 1.636 25.798 1.00 88.88 84 TRP A N 1
ATOM 605 C CA . TRP A 1 84 ? -6.913 0.192 26.017 1.00 88.88 84 TRP A CA 1
ATOM 606 C C . TRP A 1 84 ? -5.429 -0.156 26.086 1.00 88.88 84 TRP A C 1
ATOM 608 O O . TRP A 1 84 ? -4.708 0.007 25.106 1.00 88.88 84 TRP A O 1
ATOM 618 N N . ILE A 1 85 ? -4.964 -0.553 27.269 1.00 86.25 85 ILE A N 1
ATOM 619 C CA . ILE A 1 85 ? -3.552 -0.832 27.541 1.00 86.25 85 ILE A CA 1
ATOM 620 C C . ILE A 1 85 ? -3.408 -2.333 27.765 1.00 86.25 85 ILE A C 1
ATOM 622 O O . ILE A 1 85 ? -4.115 -2.909 28.590 1.00 86.25 85 ILE A O 1
ATOM 626 N N . VAL A 1 86 ? -2.473 -2.948 27.049 1.00 83.69 86 VAL A N 1
ATOM 627 C CA . VAL A 1 86 ? -2.081 -4.352 27.206 1.00 83.69 86 VAL A CA 1
ATOM 628 C C . VAL A 1 86 ? -0.642 -4.411 27.719 1.00 83.69 86 VAL A C 1
ATOM 630 O O . VAL A 1 86 ? 0.191 -3.624 27.280 1.00 83.69 86 VAL A O 1
ATOM 633 N N . GLN A 1 87 ? -0.356 -5.292 28.685 1.00 81.50 87 GLN A N 1
ATOM 634 C CA . GLN A 1 87 ? 1.001 -5.460 29.237 1.00 81.50 87 GLN A CA 1
ATOM 635 C C . GLN A 1 87 ? 1.793 -6.558 28.519 1.00 81.50 87 GLN A C 1
ATOM 637 O O . GLN A 1 87 ? 2.956 -6.337 28.205 1.00 81.50 87 GLN A O 1
ATOM 642 N N . ASP A 1 88 ? 1.154 -7.691 28.200 1.00 78.12 88 ASP A N 1
ATOM 643 C CA . ASP A 1 88 ? 1.872 -8.899 27.763 1.00 78.12 88 ASP A CA 1
ATOM 644 C C . ASP A 1 88 ? 1.313 -9.556 26.484 1.00 78.12 88 ASP A C 1
ATOM 646 O O . ASP A 1 88 ? 1.807 -10.605 26.078 1.00 78.12 88 ASP A O 1
ATOM 650 N N . GLN A 1 89 ? 0.256 -9.009 25.868 1.00 81.06 89 GLN A N 1
ATOM 651 C CA . GLN A 1 89 ? -0.460 -9.640 24.744 1.00 81.06 89 GLN A CA 1
ATOM 652 C C . GLN A 1 89 ? -0.909 -8.625 23.689 1.00 81.06 89 GLN A C 1
ATOM 654 O O . GLN A 1 89 ? -0.938 -7.424 23.946 1.00 81.06 89 GLN A O 1
ATOM 659 N N . ASN A 1 90 ? -1.306 -9.123 22.516 1.00 82.19 90 ASN A N 1
ATOM 660 C CA . ASN A 1 90 ? -1.899 -8.315 21.453 1.00 82.19 90 ASN A CA 1
ATOM 661 C C . ASN A 1 90 ? -3.355 -7.938 21.775 1.00 82.19 90 ASN A C 1
ATOM 663 O O . ASN A 1 90 ? -4.048 -8.634 22.519 1.00 82.19 90 ASN A O 1
ATOM 667 N N . ILE A 1 91 ? -3.836 -6.851 21.167 1.00 87.31 91 ILE A N 1
ATOM 668 C CA . ILE A 1 91 ? -5.271 -6.559 21.095 1.00 87.31 91 ILE A CA 1
ATOM 669 C C . ILE A 1 91 ? -5.808 -7.190 19.811 1.00 87.31 91 ILE A C 1
ATOM 671 O O . ILE A 1 91 ? -5.579 -6.672 18.719 1.00 87.31 91 ILE A O 1
ATOM 675 N N . ASP A 1 92 ? -6.556 -8.281 19.947 1.00 86.25 92 ASP A N 1
ATOM 676 C CA . ASP A 1 92 ? -7.248 -8.901 18.819 1.00 86.25 92 ASP A CA 1
ATOM 677 C C . ASP A 1 92 ? -8.597 -8.208 18.584 1.00 86.25 92 ASP A C 1
ATOM 679 O O . ASP A 1 92 ? -9.520 -8.305 19.395 1.00 86.25 92 ASP A O 1
ATOM 683 N N . ILE A 1 93 ? -8.738 -7.522 17.447 1.00 89.25 93 ILE A N 1
ATOM 684 C CA . ILE A 1 93 ? -10.014 -6.941 17.007 1.00 89.25 93 ILE A CA 1
ATOM 685 C C . ILE A 1 93 ? -10.577 -7.839 15.908 1.00 89.25 93 ILE A C 1
ATOM 687 O O . ILE A 1 93 ? -10.027 -7.915 14.814 1.00 89.25 93 ILE A O 1
ATOM 691 N N . THR A 1 94 ? -11.667 -8.550 16.200 1.00 85.31 94 THR A N 1
ATOM 692 C CA . THR A 1 94 ? -12.290 -9.511 15.275 1.00 85.31 94 THR A CA 1
ATOM 693 C C . THR A 1 94 ? -13.792 -9.271 15.181 1.00 85.31 94 THR A C 1
ATOM 695 O O . THR A 1 94 ? -14.455 -9.044 16.191 1.00 85.31 94 THR A O 1
ATOM 698 N N . THR A 1 95 ? -14.346 -9.384 13.973 1.00 84.69 95 THR A N 1
ATOM 699 C CA . THR A 1 95 ? -15.791 -9.507 13.747 1.00 84.69 95 THR A CA 1
ATOM 700 C C . THR A 1 95 ? -16.115 -10.926 13.290 1.00 84.69 95 THR A C 1
ATOM 702 O O . THR A 1 95 ? -15.463 -11.463 12.400 1.00 84.69 95 THR A O 1
ATOM 705 N N . THR A 1 96 ? -17.106 -11.557 13.919 1.00 84.56 96 THR A N 1
ATOM 706 C CA . THR A 1 96 ? -17.620 -12.881 13.523 1.00 84.56 96 THR A CA 1
ATOM 707 C C . THR A 1 96 ? -18.908 -12.787 12.707 1.00 84.56 96 THR A C 1
ATOM 709 O O . THR A 1 96 ? -19.456 -13.807 12.293 1.00 84.56 96 THR A O 1
ATOM 712 N N . ASN A 1 97 ? -19.409 -11.572 12.472 1.00 81.69 97 ASN A N 1
ATOM 713 C CA . ASN A 1 97 ? -20.533 -11.343 11.577 1.00 81.69 97 ASN A CA 1
ATOM 714 C C . ASN A 1 97 ? -20.079 -11.651 10.143 1.00 81.69 97 ASN A C 1
ATOM 716 O O . ASN A 1 97 ? -19.046 -11.153 9.722 1.00 81.69 97 ASN A O 1
ATOM 720 N N . THR A 1 98 ? -20.828 -12.461 9.396 1.00 84.00 98 THR A N 1
ATOM 721 C CA . THR A 1 98 ? -20.539 -12.793 7.986 1.00 84.00 98 THR A CA 1
ATOM 722 C C . THR A 1 98 ? -21.566 -12.194 7.018 1.00 84.00 98 THR A C 1
ATOM 724 O O . THR A 1 98 ? -21.595 -12.554 5.843 1.00 84.00 98 THR A O 1
ATOM 727 N N . GLY A 1 99 ? -22.466 -11.340 7.513 1.00 86.81 99 GLY A N 1
ATOM 728 C CA . GLY A 1 99 ? -23.487 -10.658 6.721 1.00 86.81 99 GLY A CA 1
ATOM 729 C C . GLY A 1 99 ? -22.994 -9.363 6.065 1.00 86.81 99 GLY A C 1
ATOM 730 O O . GLY A 1 99 ? -21.806 -9.051 6.034 1.00 86.81 99 GLY A O 1
ATOM 731 N N . VAL A 1 100 ? -23.938 -8.572 5.551 1.00 76.88 100 VAL A N 1
ATOM 732 C CA . VAL A 1 100 ? -23.664 -7.223 5.027 1.00 76.88 100 VAL A CA 1
ATOM 733 C C . VAL A 1 100 ? -23.156 -6.329 6.170 1.00 76.88 100 VAL A C 1
ATOM 735 O O . VAL A 1 100 ? -23.725 -6.350 7.260 1.00 76.88 100 VAL A O 1
ATOM 738 N N . ASN A 1 101 ? -22.104 -5.538 5.924 1.00 75.81 101 ASN A N 1
ATOM 739 C CA . ASN A 1 101 ? -21.417 -4.687 6.916 1.00 75.81 101 ASN A CA 1
ATOM 740 C C . ASN A 1 101 ? -20.688 -5.449 8.038 1.00 75.81 101 ASN A C 1
ATOM 742 O O . ASN A 1 101 ? -20.552 -4.949 9.154 1.00 75.81 101 ASN A O 1
ATOM 746 N N . ALA A 1 102 ? -20.174 -6.640 7.736 1.00 83.69 102 ALA A N 1
ATOM 747 C CA . ALA A 1 102 ? -19.225 -7.394 8.554 1.00 83.6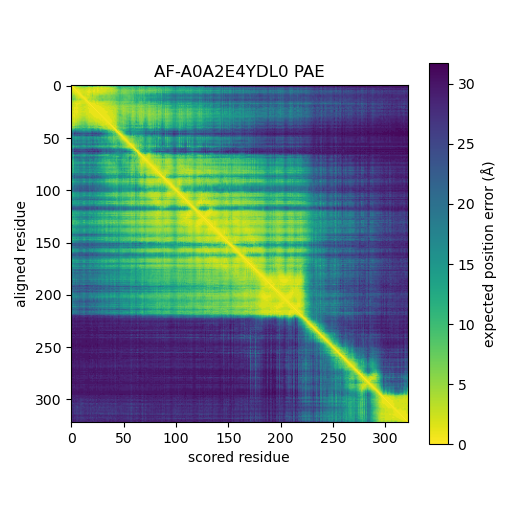9 102 ALA A CA 1
ATOM 748 C C . ALA A 1 102 ? -17.830 -6.728 8.647 1.00 83.69 102 ALA A C 1
ATOM 750 O O . ALA A 1 102 ? -16.806 -7.368 8.427 1.00 83.69 102 ALA A O 1
ATOM 751 N N . ASN A 1 103 ? -17.781 -5.433 8.958 1.00 84.69 103 ASN A N 1
ATOM 752 C CA . ASN A 1 103 ? -16.556 -4.642 8.956 1.00 84.69 103 ASN A CA 1
ATOM 753 C C . ASN A 1 103 ? -16.150 -4.275 10.384 1.00 84.69 103 ASN A C 1
ATOM 755 O O . ASN A 1 103 ? -16.996 -4.063 11.253 1.00 84.69 103 ASN A O 1
ATOM 759 N N . ILE A 1 104 ? -14.845 -4.142 10.605 1.00 89.56 104 ILE A N 1
ATOM 760 C CA . ILE A 1 104 ? -14.316 -3.392 11.742 1.00 89.56 104 ILE A CA 1
ATOM 761 C C . ILE A 1 104 ? -14.171 -1.948 11.270 1.00 89.56 104 ILE A C 1
ATOM 763 O O . ILE A 1 104 ? -13.447 -1.678 10.313 1.00 89.56 104 ILE A O 1
ATOM 767 N N . THR A 1 105 ? -14.871 -1.025 11.922 1.00 87.31 105 THR A N 1
ATOM 768 C CA . THR A 1 105 ? -14.779 0.407 11.626 1.00 87.31 105 THR A CA 1
ATOM 769 C C . THR A 1 105 ? -14.028 1.104 12.748 1.00 87.31 105 THR A C 1
ATOM 771 O O . THR A 1 105 ? -14.435 1.040 13.905 1.00 87.31 105 THR A O 1
ATOM 774 N N . LEU A 1 106 ? -12.940 1.781 12.387 1.00 89.88 106 LEU A N 1
ATOM 775 C CA . LEU A 1 106 ? -12.207 2.693 13.254 1.00 89.88 106 LEU A CA 1
ATOM 776 C C . LEU A 1 106 ? -12.463 4.106 12.727 1.00 89.88 106 LEU A C 1
ATOM 778 O O . LEU A 1 106 ? -12.071 4.414 11.604 1.00 89.88 106 LEU A O 1
ATOM 782 N N . ASP A 1 107 ? -13.163 4.927 13.506 1.00 88.62 107 ASP A N 1
ATOM 783 C CA . ASP A 1 107 ? -13.440 6.325 13.173 1.00 88.62 107 ASP A CA 1
ATOM 784 C C . ASP A 1 107 ? -12.625 7.233 14.097 1.00 88.62 107 ASP A C 1
ATOM 786 O O . ASP A 1 107 ? -12.643 7.078 15.322 1.00 88.62 107 ASP A O 1
ATOM 790 N N . ALA A 1 108 ? -11.880 8.160 13.505 1.00 88.00 108 ALA A N 1
ATOM 791 C CA . ALA A 1 108 ? -11.064 9.119 14.225 1.00 88.00 108 ALA A CA 1
ATOM 792 C C . ALA A 1 108 ? -11.193 10.492 13.569 1.00 88.00 108 ALA A C 1
ATOM 794 O O . ALA A 1 108 ? -10.986 10.645 12.370 1.00 88.00 108 ALA A O 1
ATOM 795 N N . GLN A 1 109 ? -11.424 11.525 14.384 1.00 87.00 109 GLN A N 1
ATOM 796 C CA . GLN A 1 109 ? -11.353 12.916 13.916 1.00 87.00 109 GLN A CA 1
ATOM 797 C C . GLN A 1 109 ? -9.922 13.343 13.529 1.00 87.00 109 GLN A C 1
ATOM 799 O O . GLN A 1 109 ? -9.741 14.372 12.885 1.00 87.00 109 GLN A O 1
ATOM 804 N N . GLY A 1 110 ? -8.908 12.590 13.974 1.00 91.56 110 GLY A N 1
ATOM 805 C CA . GLY A 1 110 ? -7.490 12.855 13.738 1.00 91.56 110 GLY A CA 1
ATOM 806 C C . GLY A 1 110 ? -6.844 11.817 12.822 1.00 91.56 110 GLY A C 1
ATOM 807 O O . GLY A 1 110 ? -7.181 11.710 11.647 1.00 91.56 110 GLY A O 1
ATOM 808 N N . VAL A 1 111 ? -5.877 11.080 13.366 1.00 90.12 111 VAL A N 1
ATOM 809 C CA . VAL A 1 111 ? -5.104 10.059 12.647 1.00 90.12 111 VAL A CA 1
ATOM 810 C C . VAL A 1 111 ? -5.317 8.711 13.320 1.00 90.12 111 VAL A C 1
ATOM 812 O O . VAL A 1 111 ? -5.316 8.625 14.548 1.00 90.12 111 VAL A O 1
ATOM 815 N N . ILE A 1 112 ? -5.468 7.661 12.518 1.00 93.31 112 ILE A N 1
ATOM 816 C CA . ILE A 1 112 ? -5.343 6.278 12.984 1.00 93.31 112 ILE A CA 1
ATOM 817 C C . ILE A 1 112 ? -3.914 5.842 12.682 1.00 93.31 112 ILE A C 1
ATOM 819 O O . ILE A 1 112 ? -3.525 5.835 11.516 1.00 93.31 112 ILE A O 1
ATOM 823 N N . THR A 1 113 ? -3.151 5.484 13.715 1.00 90.94 113 THR A N 1
ATOM 824 C CA . THR A 1 113 ? -1.762 5.028 13.590 1.00 90.94 113 THR A CA 1
ATOM 825 C C . THR A 1 113 ? -1.638 3.601 14.110 1.00 90.94 113 THR A C 1
ATOM 827 O O . THR A 1 113 ? -2.000 3.325 15.252 1.00 90.94 113 THR A O 1
ATOM 830 N N . LEU A 1 114 ? -1.090 2.710 13.289 1.00 91.75 114 LEU A N 1
ATOM 831 C CA . LEU A 1 114 ? -0.617 1.386 13.688 1.00 91.75 114 LEU A CA 1
ATOM 832 C C . LEU A 1 114 ? 0.905 1.447 13.652 1.00 91.75 114 LEU A C 1
ATOM 834 O O . LEU A 1 114 ? 1.458 1.677 12.585 1.00 91.75 114 LEU A O 1
ATOM 838 N N . GLN A 1 115 ? 1.574 1.328 14.792 1.00 90.50 115 GLN A N 1
ATOM 839 C CA . GLN A 1 115 ? 3.001 1.623 14.903 1.00 90.50 115 GLN A CA 1
ATOM 840 C C . GLN A 1 115 ? 3.654 0.718 15.944 1.00 90.50 115 GLN A C 1
ATOM 842 O O . GLN A 1 115 ? 3.045 0.408 16.969 1.00 90.50 115 GLN A O 1
ATOM 847 N N . GLU A 1 116 ? 4.894 0.313 15.689 1.00 83.50 116 GLU A N 1
ATOM 848 C CA . GLU A 1 116 ? 5.721 -0.345 16.700 1.00 83.50 116 GLU A CA 1
ATOM 849 C C . GLU A 1 116 ? 6.309 0.655 17.714 1.00 83.50 116 GLU A C 1
ATOM 851 O O . GLU A 1 116 ? 6.434 1.850 17.452 1.00 83.50 116 GLU A O 1
ATOM 856 N N . SER A 1 117 ? 6.691 0.176 18.897 1.00 73.19 117 SER A N 1
ATOM 857 C CA . SER A 1 117 ? 7.057 1.017 20.048 1.00 73.19 117 SER A CA 1
ATOM 858 C C . SER A 1 117 ? 8.239 1.974 19.824 1.00 73.19 117 SER A C 1
ATOM 860 O O . SER A 1 117 ? 8.313 3.000 20.501 1.00 73.19 117 SER A O 1
ATOM 862 N N . SER A 1 118 ? 9.141 1.680 18.886 1.00 75.69 118 SER A N 1
ATOM 863 C CA . SER A 1 118 ? 10.292 2.516 18.495 1.00 75.69 118 SER A CA 1
ATOM 864 C C . SER A 1 118 ? 9.976 3.560 17.420 1.00 75.69 118 SER A C 1
ATOM 866 O O . SER A 1 118 ? 10.851 4.334 17.042 1.00 75.69 118 SER A O 1
ATOM 868 N N . ALA A 1 119 ? 8.723 3.628 16.970 1.00 77.25 119 ALA A N 1
ATOM 869 C CA . ALA A 1 119 ? 8.241 4.533 15.937 1.00 77.25 119 ALA A CA 1
ATOM 870 C C . ALA A 1 119 ? 8.899 4.393 14.553 1.00 77.25 119 ALA A C 1
ATOM 872 O O . ALA A 1 119 ? 8.697 5.268 13.707 1.00 77.25 119 ALA A O 1
ATOM 873 N N . GLU A 1 120 ? 9.642 3.315 14.299 1.00 86.81 120 GLU A N 1
ATOM 874 C CA . GLU A 1 120 ? 10.358 3.160 13.032 1.00 86.81 120 GLU A CA 1
ATOM 875 C C . GLU A 1 120 ? 9.429 2.689 11.912 1.00 86.81 120 GLU A C 1
ATOM 877 O O . GLU A 1 120 ? 9.512 3.219 10.809 1.00 86.81 120 GLU A O 1
ATOM 882 N N . ASP A 1 121 ? 8.468 1.817 12.217 1.00 93.19 121 ASP A N 1
ATOM 883 C CA . ASP A 1 121 ? 7.498 1.310 11.246 1.00 93.19 121 ASP A CA 1
ATOM 884 C C . ASP A 1 121 ? 6.068 1.720 11.619 1.00 93.19 121 ASP A C 1
ATOM 886 O O . ASP A 1 121 ? 5.649 1.607 12.779 1.00 93.19 121 ASP A O 1
ATOM 890 N N . TYR A 1 122 ? 5.300 2.211 10.639 1.00 94.69 122 TYR A N 1
ATOM 891 C CA . TYR A 1 122 ? 3.911 2.600 10.865 1.00 94.69 122 TYR A CA 1
ATOM 892 C C . TYR A 1 122 ? 3.003 2.549 9.630 1.00 94.69 122 TYR A C 1
ATOM 894 O O . TYR A 1 122 ? 3.418 2.728 8.485 1.00 94.69 122 TYR A O 1
ATOM 902 N N . VAL A 1 123 ? 1.705 2.402 9.898 1.00 95.81 123 VAL A N 1
ATOM 903 C CA . VAL A 1 123 ? 0.608 2.683 8.970 1.00 95.81 123 VAL A CA 1
ATOM 904 C C . VAL A 1 123 ? -0.218 3.828 9.533 1.00 95.81 123 VAL A C 1
ATOM 906 O O . VAL A 1 123 ? -0.656 3.768 10.680 1.00 95.81 123 VAL A O 1
ATOM 909 N N . GLN A 1 124 ? -0.445 4.864 8.734 1.00 94.75 124 GLN A N 1
ATOM 910 C CA . GLN A 1 124 ? -1.264 6.013 9.108 1.00 94.75 124 GLN A CA 1
ATOM 911 C C . GLN A 1 124 ? -2.412 6.204 8.128 1.00 94.75 124 GLN A C 1
ATOM 913 O O . GLN A 1 124 ? -2.211 6.171 6.916 1.00 94.75 124 GLN A O 1
ATOM 918 N N . VAL A 1 125 ? -3.601 6.467 8.663 1.00 96.06 125 VAL A N 1
ATOM 919 C CA . VAL A 1 125 ? -4.767 6.922 7.899 1.00 96.06 125 VAL A CA 1
ATOM 920 C C . VAL A 1 125 ? -5.173 8.289 8.429 1.00 96.06 125 VAL A C 1
ATOM 922 O O . VAL A 1 125 ? -5.430 8.448 9.623 1.00 96.06 125 VAL A O 1
ATOM 925 N N . SER A 1 126 ? -5.193 9.285 7.544 1.00 94.56 126 SER A N 1
ATOM 926 C CA . SER A 1 126 ? -5.464 10.684 7.885 1.00 94.56 126 SER A CA 1
ATOM 927 C C . SER A 1 126 ? -6.193 11.414 6.755 1.00 94.56 126 SER A C 1
ATOM 929 O O . SER A 1 126 ? -6.366 10.882 5.658 1.00 94.56 126 SER A O 1
ATOM 931 N N . ALA A 1 127 ? -6.538 12.684 6.986 1.00 93.19 127 ALA A N 1
ATOM 932 C CA . ALA A 1 127 ? -7.084 13.568 5.954 1.00 93.19 127 ALA A CA 1
ATOM 933 C C . ALA A 1 127 ? -6.146 13.775 4.744 1.00 93.19 127 ALA A C 1
ATOM 935 O O . ALA A 1 127 ? -6.616 14.112 3.661 1.00 93.19 127 ALA A O 1
ATOM 936 N N . ASN A 1 128 ? -4.836 13.555 4.912 1.00 92.00 128 ASN A N 1
ATOM 937 C CA . ASN A 1 128 ? -3.845 13.681 3.839 1.00 92.00 128 ASN A CA 1
ATOM 938 C C . ASN A 1 128 ? -3.647 12.375 3.048 1.00 92.00 128 ASN A C 1
ATOM 940 O O . ASN A 1 128 ? -2.852 12.347 2.111 1.00 92.00 128 ASN A O 1
ATOM 944 N N . GLY A 1 129 ? -4.348 11.299 3.424 1.00 92.81 129 GLY A N 1
ATOM 945 C CA . GLY A 1 129 ? -4.276 9.993 2.777 1.00 92.81 129 GLY A CA 1
ATOM 946 C C . GLY A 1 129 ? -3.749 8.889 3.690 1.00 92.81 129 GLY A C 1
ATOM 947 O O . GLY A 1 129 ? -3.807 8.982 4.921 1.00 92.81 129 GLY A O 1
ATOM 948 N N . VAL A 1 130 ? -3.258 7.828 3.050 1.00 95.88 130 VAL A N 1
ATOM 949 C CA . VAL A 1 130 ? -2.721 6.628 3.698 1.00 95.88 130 VAL A CA 1
ATOM 950 C C . VAL A 1 130 ? -1.207 6.588 3.518 1.00 95.88 130 VAL A C 1
ATOM 952 O O . VAL A 1 130 ? -0.719 6.722 2.397 1.00 95.88 130 VAL A O 1
ATOM 955 N N . VAL A 1 131 ? -0.474 6.375 4.608 1.00 94.88 131 VAL A N 1
ATOM 956 C CA . VAL A 1 131 ? 0.984 6.203 4.603 1.00 94.88 131 VAL A CA 1
ATOM 957 C C . VAL A 1 131 ? 1.312 4.819 5.140 1.00 94.88 131 VAL A C 1
ATOM 959 O O . VAL A 1 131 ? 0.867 4.468 6.228 1.00 94.88 131 VAL A O 1
ATOM 962 N N . LEU A 1 132 ? 2.094 4.049 4.386 1.00 95.38 132 LEU A N 1
ATOM 963 C CA . LEU A 1 132 ? 2.762 2.839 4.861 1.00 95.38 132 LEU A CA 1
ATOM 964 C C . LEU A 1 132 ? 4.254 3.153 4.860 1.00 95.38 132 LEU A C 1
ATOM 966 O O . LEU A 1 132 ? 4.824 3.416 3.801 1.00 95.38 132 LEU A O 1
ATOM 970 N N . TYR A 1 133 ? 4.865 3.161 6.034 1.00 94.31 133 TYR A N 1
ATOM 971 C CA . TYR A 1 133 ? 6.275 3.464 6.209 1.00 94.31 133 TYR A CA 1
ATOM 972 C C . TYR A 1 133 ? 6.945 2.322 6.965 1.00 94.31 133 TYR A C 1
ATOM 974 O O . TYR A 1 133 ? 6.429 1.859 7.982 1.00 94.31 133 TYR A O 1
ATOM 982 N N . SER A 1 134 ? 8.094 1.888 6.458 1.00 93.38 134 SER A N 1
ATOM 983 C CA . SER A 1 134 ? 9.000 0.991 7.162 1.00 93.38 134 SER A CA 1
ATOM 984 C C . SER A 1 134 ? 10.434 1.435 6.905 1.00 93.38 134 SER A C 1
ATOM 986 O O . SER A 1 134 ? 10.753 1.897 5.805 1.00 93.38 134 SER A O 1
ATOM 988 N N . ASN A 1 135 ? 11.296 1.303 7.907 1.00 91.56 135 ASN A N 1
ATOM 989 C CA . ASN A 1 135 ? 12.741 1.476 7.754 1.00 91.56 135 ASN A CA 1
ATOM 990 C C . ASN A 1 135 ? 13.430 0.251 7.111 1.00 91.56 135 ASN A C 1
ATOM 992 O O . ASN A 1 135 ? 14.635 0.285 6.855 1.00 91.56 135 ASN A O 1
ATOM 996 N N . SER A 1 136 ? 12.660 -0.811 6.871 1.00 91.62 136 SER A N 1
ATOM 997 C CA . SER A 1 136 ? 13.068 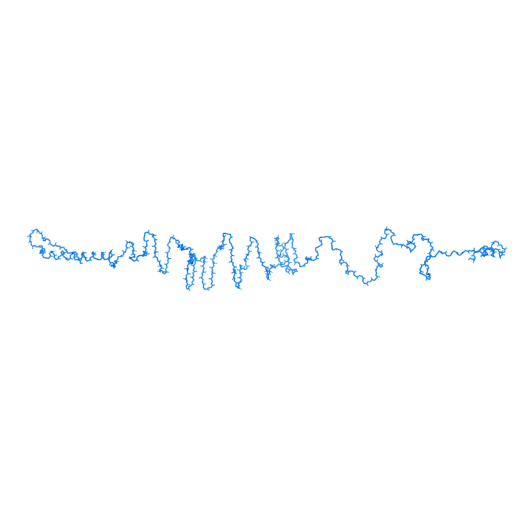-2.071 6.264 1.00 91.62 136 SER A CA 1
ATOM 998 C C . SER A 1 136 ? 12.275 -2.292 4.963 1.00 91.62 136 SER A C 1
ATOM 1000 O O . SER A 1 136 ? 12.227 -1.403 4.113 1.00 91.62 136 SER A O 1
ATOM 1002 N N . ASP A 1 137 ? 11.650 -3.460 4.779 1.00 92.19 137 ASP A N 1
ATOM 1003 C CA . ASP A 1 137 ? 10.877 -3.786 3.579 1.00 92.19 137 ASP A CA 1
ATOM 1004 C C . ASP A 1 137 ? 9.365 -3.714 3.835 1.00 92.19 137 ASP A C 1
ATOM 1006 O O . ASP A 1 137 ? 8.853 -4.252 4.817 1.00 92.19 137 ASP A O 1
ATOM 1010 N N . ILE A 1 138 ? 8.619 -3.172 2.867 1.00 94.81 138 ILE A N 1
ATOM 1011 C CA . ILE A 1 138 ? 7.158 -3.312 2.794 1.00 94.81 138 ILE A CA 1
ATOM 1012 C C . ILE A 1 138 ? 6.831 -4.349 1.725 1.00 94.81 138 ILE A C 1
ATOM 1014 O O . ILE A 1 138 ? 7.103 -4.152 0.542 1.00 94.81 138 ILE A O 1
ATOM 1018 N N . ALA A 1 139 ? 6.196 -5.449 2.124 1.00 94.50 139 ALA A N 1
ATOM 1019 C CA . ALA A 1 139 ? 5.794 -6.495 1.196 1.00 94.50 139 ALA A CA 1
ATOM 1020 C C . ALA A 1 139 ? 4.271 -6.562 1.028 1.00 94.50 139 ALA A C 1
ATOM 1022 O O . ALA A 1 139 ? 3.541 -6.795 1.988 1.00 94.50 139 ALA A O 1
ATOM 1023 N N . LEU A 1 140 ? 3.806 -6.454 -0.219 1.00 94.81 140 LEU A N 1
ATOM 1024 C CA . LEU A 1 140 ? 2.408 -6.648 -0.605 1.00 94.81 140 LEU A CA 1
ATOM 1025 C C . LEU A 1 140 ? 2.291 -7.986 -1.344 1.00 94.81 140 LEU A C 1
ATOM 1027 O O . LEU A 1 140 ? 2.857 -8.153 -2.422 1.00 94.81 140 LEU A O 1
ATOM 1031 N N . ARG A 1 141 ? 1.613 -8.969 -0.744 1.00 94.75 141 ARG A N 1
ATOM 1032 C CA . ARG A 1 141 ? 1.506 -10.337 -1.278 1.00 94.75 141 ARG A CA 1
ATOM 1033 C C . ARG A 1 141 ? 0.048 -10.750 -1.407 1.00 94.75 141 ARG A C 1
ATOM 1035 O O . ARG A 1 141 ? -0.770 -10.416 -0.556 1.00 94.75 141 ARG A O 1
ATOM 1042 N N . THR A 1 142 ? -0.252 -11.536 -2.432 1.00 95.19 142 THR A N 1
ATOM 1043 C CA . THR A 1 142 ? -1.575 -12.117 -2.675 1.00 95.19 142 THR A CA 1
ATOM 1044 C C . THR A 1 142 ? -1.449 -13.628 -2.877 1.00 95.19 142 THR A C 1
ATOM 1046 O O . THR A 1 142 ? -0.387 -14.136 -3.237 1.00 95.19 142 THR A O 1
ATOM 1049 N N . GLN A 1 143 ? -2.536 -14.371 -2.665 1.00 95.69 143 GLN A N 1
ATOM 1050 C CA . GLN A 1 143 ? -2.590 -15.809 -2.956 1.00 95.69 143 GLN A CA 1
ATOM 1051 C C . GLN A 1 143 ? -3.098 -16.055 -4.385 1.00 95.69 143 GLN A C 1
ATOM 1053 O O . GLN A 1 143 ? -4.142 -16.669 -4.580 1.00 95.69 143 GLN A O 1
ATOM 1058 N N . GLY A 1 144 ? -2.377 -15.523 -5.379 1.00 92.44 144 GLY A N 1
ATOM 1059 C CA . GLY A 1 144 ? -2.715 -15.671 -6.803 1.00 92.44 144 GLY A CA 1
ATOM 1060 C C . GLY A 1 144 ? -3.694 -14.630 -7.356 1.00 92.44 144 GLY A C 1
ATOM 1061 O O . GLY A 1 144 ? -4.241 -14.829 -8.433 1.00 92.44 144 GLY A O 1
ATOM 1062 N N . GLN A 1 145 ? -3.904 -13.532 -6.628 1.00 95.44 145 GLN A N 1
ATOM 1063 C CA . GLN A 1 145 ? -4.777 -12.427 -7.036 1.00 95.44 145 GLN A CA 1
ATOM 1064 C C . GLN A 1 145 ? -3.958 -11.210 -7.475 1.00 95.44 145 GLN A C 1
ATOM 1066 O O . GLN A 1 145 ? -2.793 -11.069 -7.103 1.00 95.44 145 GLN A O 1
ATOM 1071 N N . ASP A 1 146 ? -4.588 -10.291 -8.195 1.00 94.00 146 ASP A N 1
ATOM 1072 C CA . ASP A 1 146 ? -3.946 -9.045 -8.602 1.00 94.00 146 ASP A CA 1
ATOM 1073 C C . ASP A 1 146 ? -3.825 -8.049 -7.440 1.00 94.00 146 ASP A C 1
ATOM 1075 O O . ASP A 1 146 ? -4.637 -8.026 -6.510 1.00 94.00 146 ASP A O 1
ATOM 1079 N N . ILE A 1 147 ? -2.809 -7.187 -7.519 1.00 95.06 147 ILE A N 1
ATOM 1080 C CA . ILE A 1 147 ? -2.724 -5.964 -6.719 1.00 95.06 147 ILE A CA 1
ATOM 1081 C C . ILE A 1 147 ? -3.124 -4.811 -7.635 1.00 95.06 147 ILE A C 1
ATOM 1083 O O . ILE A 1 147 ? -2.373 -4.416 -8.526 1.00 95.06 147 ILE A O 1
ATOM 1087 N N . HIS A 1 148 ? -4.313 -4.264 -7.420 1.00 91.75 148 HIS A N 1
ATOM 1088 C CA . HIS A 1 148 ? -4.793 -3.109 -8.168 1.00 91.75 148 HIS A CA 1
ATOM 1089 C C . HIS A 1 148 ? -4.270 -1.809 -7.546 1.00 91.75 148 HIS A C 1
ATOM 1091 O O . HIS A 1 148 ? -4.607 -1.478 -6.412 1.00 91.75 148 HIS A O 1
ATOM 1097 N N . ILE A 1 149 ? -3.469 -1.053 -8.300 1.00 92.31 149 ILE A N 1
ATOM 1098 C CA . ILE A 1 149 ? -2.937 0.256 -7.894 1.00 92.31 149 ILE A CA 1
ATOM 1099 C C . ILE A 1 149 ? -3.361 1.285 -8.941 1.00 92.31 149 ILE A C 1
ATOM 1101 O O . ILE A 1 149 ? -3.068 1.121 -10.122 1.00 92.31 149 ILE A O 1
ATOM 1105 N N . GLY A 1 150 ? -4.081 2.327 -8.514 1.00 86.88 150 GLY A N 1
ATOM 1106 C CA . GLY A 1 150 ? -4.618 3.356 -9.418 1.00 86.88 150 GLY A CA 1
ATOM 1107 C C . GLY A 1 150 ? -5.778 2.892 -10.315 1.00 86.88 150 GLY A C 1
ATOM 1108 O O . GLY A 1 150 ? -6.181 3.628 -11.215 1.00 86.88 150 GLY A O 1
ATOM 1109 N N . TYR A 1 151 ? -6.320 1.695 -10.076 1.00 87.94 151 TYR A N 1
ATOM 1110 C CA . TYR A 1 151 ? -7.456 1.125 -10.808 1.00 87.94 151 TYR A CA 1
ATOM 1111 C C . TYR A 1 151 ? -8.751 1.936 -10.587 1.00 87.94 151 TYR A C 1
ATOM 1113 O O . TYR A 1 151 ? -8.970 2.446 -9.490 1.00 87.94 151 TYR A O 1
ATOM 1121 N N . ASP A 1 152 ? -9.587 2.066 -11.627 1.00 77.81 152 ASP A N 1
ATOM 1122 C CA . ASP A 1 152 ? -10.855 2.829 -11.650 1.00 77.81 152 ASP A CA 1
ATOM 1123 C C . ASP A 1 152 ? -10.770 4.313 -11.235 1.00 77.81 152 ASP A C 1
ATOM 1125 O O . ASP A 1 152 ? -11.767 4.938 -10.867 1.00 77.81 152 ASP A O 1
ATOM 1129 N N . THR A 1 153 ? -9.591 4.930 -11.328 1.00 79.38 153 THR A N 1
ATOM 1130 C CA . THR A 1 153 ? -9.440 6.366 -11.057 1.00 79.38 153 THR A CA 1
ATOM 1131 C C . THR A 1 153 ? -9.729 7.209 -12.307 1.00 79.38 153 THR A C 1
ATOM 1133 O O . THR A 1 153 ? -9.267 6.900 -13.403 1.00 79.38 153 THR A O 1
ATOM 1136 N N . GLN A 1 154 ? -10.484 8.311 -12.168 1.00 87.12 154 GLN A N 1
ATOM 1137 C CA . GLN A 1 154 ? -10.697 9.271 -13.270 1.00 87.12 154 GLN A CA 1
ATOM 1138 C C . GLN A 1 154 ? -9.393 9.968 -13.706 1.00 87.12 154 GLN A C 1
ATOM 1140 O O . GLN A 1 154 ? -9.282 10.416 -14.844 1.00 87.12 154 GLN A O 1
ATOM 1145 N N . SER A 1 155 ? -8.443 10.119 -12.778 1.00 83.44 155 SER A N 1
ATOM 1146 C CA . SER A 1 155 ? -7.142 10.762 -12.963 1.00 83.44 155 SER A CA 1
ATOM 1147 C C . SER A 1 155 ? -6.225 10.385 -11.799 1.00 83.44 155 SER A C 1
ATOM 1149 O O . SER A 1 155 ? -6.676 10.305 -10.657 1.00 83.44 155 SER A O 1
ATOM 1151 N N . GLY A 1 156 ? -4.933 10.232 -12.070 1.00 85.75 156 GLY A N 1
ATOM 1152 C CA . GLY A 1 156 ? -3.916 9.931 -11.068 1.00 85.75 156 GLY A CA 1
ATOM 1153 C C . GLY A 1 156 ? -2.668 9.351 -11.723 1.00 85.75 156 GLY A C 1
ATOM 1154 O O . GLY A 1 156 ? -2.754 8.719 -12.772 1.00 85.75 156 GLY A O 1
ATOM 1155 N N . ASN A 1 157 ? -1.510 9.574 -11.108 1.00 89.38 157 ASN A N 1
ATOM 1156 C CA . ASN A 1 157 ? -0.260 8.953 -11.529 1.00 89.38 157 ASN A CA 1
ATOM 1157 C C . ASN A 1 157 ? 0.110 7.856 -10.535 1.00 89.38 157 ASN A C 1
ATOM 1159 O O . ASN A 1 157 ? -0.112 8.006 -9.334 1.00 89.38 157 ASN A O 1
ATOM 1163 N N . VAL A 1 158 ? 0.734 6.792 -11.034 1.00 92.31 158 VAL A N 1
ATOM 1164 C CA . VAL A 1 158 ? 1.479 5.864 -10.185 1.00 92.31 158 VAL A CA 1
ATOM 1165 C C . VAL A 1 158 ? 2.950 6.240 -10.299 1.00 92.31 158 VAL A C 1
ATOM 1167 O O . VAL A 1 158 ? 3.567 6.049 -11.345 1.00 92.31 158 VAL A O 1
ATOM 1170 N N . GLU A 1 159 ? 3.490 6.827 -9.237 1.00 91.38 159 GLU A N 1
ATOM 1171 C CA . GLU A 1 159 ? 4.907 7.167 -9.131 1.00 91.38 159 GLU A CA 1
ATOM 1172 C C . GLU A 1 159 ? 5.623 6.073 -8.336 1.00 91.38 159 GLU A C 1
ATOM 1174 O O . GLU A 1 159 ? 5.193 5.707 -7.243 1.00 91.38 159 GLU A O 1
ATOM 1179 N N . MET A 1 160 ? 6.684 5.504 -8.911 1.00 92.38 160 MET A N 1
ATOM 1180 C CA . MET A 1 160 ? 7.424 4.392 -8.316 1.00 92.38 160 MET A CA 1
ATOM 1181 C C . MET A 1 160 ? 8.909 4.737 -8.224 1.00 92.38 160 MET A C 1
ATOM 1183 O O . MET A 1 160 ? 9.577 4.902 -9.245 1.00 92.38 160 MET A O 1
ATOM 1187 N N . GLY A 1 161 ? 9.424 4.779 -6.994 1.00 87.88 161 GLY A N 1
ATOM 1188 C CA . GLY A 1 161 ? 10.834 5.040 -6.708 1.00 87.88 161 GLY A CA 1
ATOM 1189 C C . GLY A 1 161 ? 11.235 6.522 -6.717 1.00 87.88 161 GLY A C 1
ATOM 1190 O O . GLY A 1 161 ? 10.412 7.412 -6.896 1.00 87.88 161 GLY A O 1
ATOM 1191 N N . HIS A 1 162 ? 12.527 6.776 -6.498 1.00 89.94 162 HIS A N 1
ATOM 1192 C CA . HIS A 1 162 ? 13.181 8.089 -6.564 1.00 89.94 162 HIS A CA 1
ATOM 1193 C C . HIS A 1 162 ? 14.529 7.974 -7.319 1.00 89.94 162 HIS A C 1
ATOM 1195 O O . HIS A 1 162 ? 14.807 6.950 -7.936 1.00 89.94 162 HIS A O 1
ATOM 1201 N N . ASN A 1 163 ? 15.377 9.010 -7.297 1.00 80.69 163 ASN A N 1
ATOM 1202 C CA . ASN A 1 163 ? 16.607 9.165 -8.098 1.00 80.69 163 ASN A CA 1
ATOM 1203 C C . ASN A 1 163 ? 17.572 7.957 -8.181 1.00 80.69 163 ASN A C 1
ATOM 1205 O O . ASN A 1 163 ? 18.331 7.883 -9.145 1.00 80.69 163 ASN A O 1
ATOM 1209 N N . SER A 1 164 ? 17.579 7.040 -7.211 1.00 85.38 164 SER A N 1
ATOM 1210 C CA . SER A 1 164 ? 18.409 5.822 -7.209 1.00 85.38 164 SER A CA 1
ATOM 1211 C C . SER A 1 164 ? 17.611 4.512 -7.229 1.00 85.38 164 SER A C 1
ATOM 1213 O O . SER A 1 164 ? 18.201 3.432 -7.179 1.00 85.38 164 SER A O 1
ATOM 1215 N N . SER A 1 165 ? 16.282 4.579 -7.281 1.00 91.62 165 SER A N 1
ATOM 1216 C CA . SER A 1 165 ? 15.421 3.399 -7.249 1.00 91.62 165 SER A CA 1
ATOM 1217 C C . SER A 1 165 ? 15.380 2.693 -8.602 1.00 91.62 165 SER A C 1
ATOM 1219 O O . SER A 1 165 ? 15.495 3.310 -9.659 1.00 91.62 165 SER A O 1
ATOM 1221 N N . THR A 1 166 ? 15.154 1.382 -8.565 1.00 89.75 166 THR A N 1
ATOM 1222 C CA . THR A 1 166 ? 14.884 0.570 -9.755 1.00 89.75 166 THR A CA 1
ATOM 1223 C C . THR A 1 166 ? 13.521 -0.097 -9.615 1.00 89.75 166 THR A C 1
ATOM 1225 O O . THR A 1 166 ? 13.101 -0.431 -8.508 1.00 89.75 166 THR A O 1
ATOM 1228 N N . VAL A 1 167 ? 12.826 -0.288 -10.737 1.00 92.69 167 VAL A N 1
ATOM 1229 C CA . VAL A 1 167 ? 11.608 -1.104 -10.800 1.00 92.69 167 VAL A CA 1
ATOM 1230 C C . VAL A 1 167 ? 11.995 -2.446 -11.405 1.00 92.69 167 VAL A C 1
ATOM 1232 O O . VAL A 1 167 ? 12.364 -2.516 -12.576 1.00 92.69 167 VAL A O 1
ATOM 1235 N N . ASN A 1 168 ? 11.940 -3.506 -10.600 1.00 91.50 168 ASN A N 1
ATOM 1236 C CA . ASN A 1 168 ? 12.233 -4.861 -11.054 1.00 91.50 168 ASN A CA 1
ATOM 1237 C C . ASN A 1 168 ? 10.932 -5.605 -11.379 1.00 91.50 168 ASN A C 1
ATOM 1239 O O . ASN A 1 168 ? 10.100 -5.808 -10.496 1.00 91.50 168 ASN A O 1
ATOM 1243 N N . VAL A 1 169 ? 10.771 -6.040 -12.629 1.00 94.19 169 VAL A N 1
ATOM 1244 C CA . VAL A 1 169 ? 9.607 -6.812 -13.087 1.00 94.19 169 VAL A CA 1
ATOM 1245 C C . VAL A 1 169 ? 10.071 -8.214 -13.458 1.00 94.19 169 VAL A C 1
ATOM 1247 O O . VAL A 1 169 ? 10.632 -8.432 -14.528 1.00 94.19 169 VAL A O 1
ATOM 1250 N N . ASN A 1 170 ? 9.835 -9.178 -12.567 1.00 91.75 170 ASN A N 1
ATOM 1251 C CA . ASN A 1 170 ? 10.110 -10.588 -12.837 1.00 91.75 170 ASN A CA 1
ATOM 1252 C C . ASN A 1 170 ? 8.918 -11.214 -13.582 1.00 91.75 170 ASN A C 1
ATOM 1254 O O . ASN A 1 170 ? 8.071 -11.878 -12.985 1.00 91.75 170 ASN A O 1
ATOM 1258 N N . GLY A 1 171 ? 8.808 -10.897 -14.870 1.00 91.81 171 GLY A N 1
ATOM 1259 C CA . GLY A 1 171 ? 7.677 -11.240 -15.727 1.00 91.81 171 GLY A CA 1
ATOM 1260 C C . GLY A 1 171 ? 7.542 -10.243 -16.874 1.00 91.81 171 GLY A C 1
ATOM 1261 O O . GLY A 1 171 ? 8.524 -9.635 -17.298 1.00 91.81 171 GLY A O 1
ATOM 1262 N N . ASN A 1 172 ? 6.318 -10.042 -17.358 1.00 92.94 172 ASN A N 1
ATOM 1263 C CA . ASN A 1 172 ? 6.057 -9.129 -18.468 1.00 92.94 172 ASN A CA 1
ATOM 1264 C C . ASN A 1 172 ? 5.559 -7.776 -17.950 1.00 92.94 172 ASN A C 1
ATOM 1266 O O . ASN A 1 172 ? 4.615 -7.719 -17.162 1.00 92.94 172 ASN A O 1
ATOM 1270 N N . LEU A 1 173 ? 6.133 -6.685 -18.463 1.00 94.19 173 LEU A N 1
ATOM 1271 C CA . LEU A 1 173 ? 5.545 -5.353 -18.355 1.00 94.19 173 LEU A CA 1
ATOM 1272 C C . LEU A 1 173 ? 4.633 -5.116 -19.564 1.00 94.19 173 LEU A C 1
ATOM 1274 O O . LEU A 1 173 ? 5.108 -4.811 -20.656 1.00 94.19 173 LEU A O 1
ATOM 1278 N N . ASN A 1 174 ? 3.323 -5.259 -19.367 1.00 92.12 174 ASN A N 1
ATOM 1279 C CA . ASN A 1 174 ? 2.330 -4.968 -20.397 1.00 92.12 174 ASN A CA 1
ATOM 1280 C C . ASN A 1 174 ? 1.841 -3.525 -20.247 1.00 92.12 174 ASN A C 1
ATOM 1282 O O . ASN A 1 174 ? 1.189 -3.188 -19.261 1.00 92.12 174 ASN A O 1
ATOM 1286 N N . VAL A 1 175 ? 2.121 -2.681 -21.238 1.00 91.44 175 VAL A N 1
ATOM 1287 C CA . VAL A 1 175 ? 1.568 -1.324 -21.331 1.00 91.44 175 VAL A CA 1
ATOM 1288 C C . VAL A 1 175 ? 0.835 -1.165 -22.655 1.00 91.44 175 VAL A C 1
ATOM 1290 O O . VAL A 1 175 ? 1.270 -1.702 -23.670 1.00 91.44 175 VAL A O 1
ATOM 1293 N N . ASN A 1 176 ? -0.269 -0.416 -22.662 1.00 89.44 176 ASN A N 1
ATOM 1294 C CA . ASN A 1 176 ? -0.990 -0.139 -23.906 1.00 89.44 176 ASN A CA 1
ATOM 1295 C C . ASN A 1 176 ? -0.148 0.749 -24.842 1.00 89.44 176 ASN A C 1
ATOM 1297 O O . ASN A 1 176 ? 0.077 0.416 -26.000 1.00 89.44 176 ASN A O 1
ATOM 1301 N N . ALA A 1 177 ? 0.367 1.864 -24.315 1.00 90.88 177 ALA A N 1
ATOM 1302 C CA . ALA A 1 177 ? 1.276 2.749 -25.032 1.00 90.88 177 ALA A CA 1
ATOM 1303 C C . ALA A 1 177 ? 2.182 3.507 -24.055 1.00 90.88 177 ALA A C 1
ATOM 1305 O O . ALA A 1 177 ? 1.716 4.023 -23.038 1.00 90.88 177 ALA A O 1
ATOM 1306 N N . PHE A 1 178 ? 3.468 3.627 -24.388 1.00 88.38 178 PHE A N 1
ATOM 1307 C CA . PHE A 1 178 ? 4.358 4.576 -23.725 1.00 88.38 178 PHE A CA 1
ATOM 1308 C C . PHE A 1 178 ? 4.232 5.942 -24.400 1.00 88.38 178 PHE A C 1
ATOM 1310 O O . PHE A 1 178 ? 4.623 6.100 -25.553 1.00 88.38 178 PHE A O 1
ATOM 1317 N N . THR A 1 179 ? 3.761 6.956 -23.675 1.00 89.56 179 THR A N 1
ATOM 1318 C CA . THR A 1 179 ? 3.802 8.345 -24.170 1.00 89.56 179 THR A CA 1
ATOM 1319 C C . THR A 1 179 ? 5.242 8.860 -24.267 1.00 89.56 179 THR A C 1
ATOM 1321 O O . THR A 1 179 ? 5.559 9.697 -25.109 1.00 89.56 179 THR A O 1
ATOM 1324 N N . LYS A 1 180 ? 6.129 8.374 -23.391 1.00 89.25 180 LYS A N 1
ATOM 1325 C CA . LYS A 1 180 ? 7.545 8.741 -23.348 1.00 89.25 180 LYS A CA 1
ATOM 1326 C C . LYS A 1 180 ? 8.354 7.624 -22.692 1.00 89.25 180 LYS A C 1
ATOM 1328 O O . LYS A 1 180 ? 8.020 7.190 -21.596 1.00 89.25 180 LYS A O 1
ATOM 1333 N N . LEU A 1 181 ? 9.444 7.221 -23.337 1.00 88.44 181 LEU A N 1
ATOM 1334 C CA . LEU A 1 181 ? 10.500 6.391 -22.760 1.00 88.44 181 LEU A CA 1
ATOM 1335 C C . LEU A 1 181 ? 11.810 7.171 -22.883 1.00 88.44 181 LEU A C 1
ATOM 1337 O O . LEU A 1 181 ? 12.139 7.641 -23.971 1.00 88.44 181 LEU A O 1
ATOM 1341 N N . VAL A 1 182 ? 12.540 7.345 -21.780 1.00 88.31 182 VAL A N 1
ATOM 1342 C CA . VAL A 1 182 ? 13.834 8.048 -21.770 1.00 88.31 182 VAL A CA 1
ATOM 1343 C C . VAL A 1 182 ? 14.921 7.074 -21.328 1.00 88.31 182 VAL A C 1
ATOM 1345 O O . VAL A 1 182 ? 15.087 6.863 -20.129 1.00 88.31 182 VAL A O 1
ATOM 1348 N N . PRO A 1 183 ? 15.660 6.466 -22.268 1.00 90.81 183 PRO A N 1
ATOM 1349 C CA . PRO A 1 183 ? 16.837 5.673 -21.939 1.00 90.81 183 PRO A CA 1
ATOM 1350 C C . PRO A 1 183 ? 17.936 6.542 -21.305 1.00 90.81 183 PRO A C 1
ATOM 1352 O O . PRO A 1 183 ? 17.985 7.751 -21.558 1.00 90.81 183 PRO A O 1
ATOM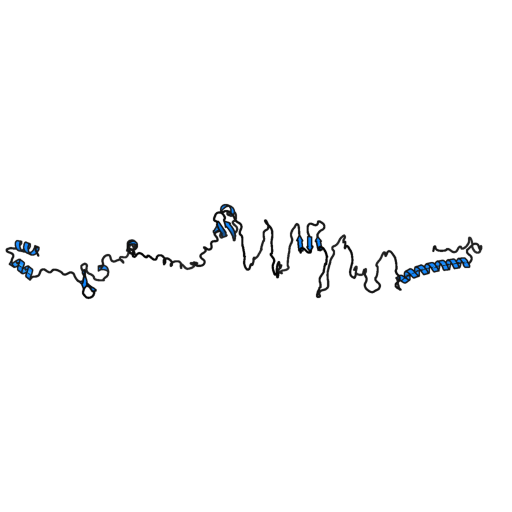 1355 N N . PRO A 1 184 ? 18.854 5.954 -20.521 1.00 91.94 184 PRO A N 1
ATOM 1356 C CA . PRO A 1 184 ? 20.004 6.680 -19.999 1.00 91.94 184 PRO A CA 1
ATOM 1357 C C . PRO A 1 184 ? 20.935 7.152 -21.129 1.00 91.94 184 PRO A C 1
ATOM 1359 O O . PRO A 1 184 ? 21.031 6.533 -22.191 1.00 91.94 184 PRO A O 1
ATOM 1362 N N . SER A 1 185 ? 21.642 8.256 -20.885 1.00 94.38 185 SER A N 1
ATOM 1363 C CA . SER A 1 185 ? 22.528 8.901 -21.860 1.00 94.38 185 SER A CA 1
ATOM 1364 C C . SER A 1 185 ? 23.994 8.673 -21.507 1.00 94.38 185 SER A C 1
ATOM 1366 O O . SER A 1 185 ? 24.427 9.020 -20.409 1.00 94.38 185 SER A O 1
ATOM 1368 N N . TYR A 1 186 ? 24.780 8.163 -22.453 1.00 96.25 186 TYR A N 1
ATOM 1369 C CA . TYR A 1 186 ? 26.213 7.907 -22.280 1.00 96.25 186 TYR A CA 1
ATOM 1370 C C . TYR A 1 186 ? 27.000 8.322 -23.527 1.00 96.25 186 TYR A C 1
ATOM 1372 O O . TYR A 1 186 ? 26.473 8.322 -24.634 1.00 96.25 186 TYR A O 1
ATOM 1380 N N . THR A 1 187 ? 28.284 8.647 -23.375 1.00 96.62 187 THR A N 1
ATOM 1381 C CA . THR A 1 187 ? 29.199 8.768 -24.525 1.00 96.62 187 THR A CA 1
ATOM 1382 C C . THR A 1 187 ? 29.506 7.383 -25.106 1.00 96.62 187 THR A C 1
ATOM 1384 O O . THR A 1 187 ? 29.327 6.377 -24.413 1.00 96.62 187 THR A O 1
ATOM 1387 N N . THR A 1 188 ? 30.041 7.297 -26.333 1.00 95.56 188 THR A N 1
ATOM 1388 C CA . THR A 1 188 ? 30.464 6.005 -26.923 1.00 95.56 188 THR A CA 1
ATOM 1389 C C . THR A 1 188 ? 31.408 5.235 -25.993 1.00 95.56 188 THR A C 1
ATOM 1391 O O . THR A 1 188 ? 31.260 4.029 -25.812 1.00 95.56 188 THR A O 1
ATOM 1394 N N . ALA A 1 189 ? 32.351 5.941 -25.362 1.00 95.75 189 ALA A N 1
ATOM 1395 C CA . ALA A 1 189 ? 33.253 5.350 -24.380 1.00 95.75 189 ALA A CA 1
ATOM 1396 C C . ALA A 1 189 ? 32.510 4.945 -23.096 1.00 95.75 189 ALA A C 1
ATOM 1398 O O . ALA A 1 189 ? 32.706 3.838 -22.602 1.00 95.75 189 ALA A O 1
ATOM 1399 N N . GLY A 1 190 ? 31.618 5.800 -22.585 1.00 94.75 190 GLY A N 1
ATOM 1400 C CA . GLY A 1 190 ? 30.890 5.565 -21.336 1.00 94.75 190 GLY A CA 1
ATOM 1401 C C . GLY A 1 190 ? 29.971 4.345 -21.375 1.00 94.75 190 GLY A C 1
ATOM 1402 O O . GLY A 1 190 ? 29.869 3.633 -20.381 1.00 94.75 190 GLY A O 1
ATOM 1403 N N . ARG A 1 191 ? 29.354 4.047 -22.526 1.00 95.00 191 ARG A N 1
ATOM 1404 C CA . ARG A 1 191 ? 28.496 2.859 -22.656 1.00 95.00 191 ARG A CA 1
ATOM 1405 C C . ARG A 1 191 ? 29.254 1.546 -22.870 1.00 95.00 191 ARG A C 1
ATOM 1407 O O . ARG A 1 191 ? 28.658 0.484 -22.763 1.00 95.00 191 ARG A O 1
ATOM 1414 N N . SER A 1 192 ? 30.545 1.588 -23.208 1.00 91.31 192 SER A N 1
ATOM 1415 C CA . SER A 1 192 ? 31.311 0.390 -23.600 1.00 91.31 192 SER A CA 1
ATOM 1416 C C . SER A 1 192 ? 31.391 -0.686 -22.509 1.00 91.31 192 SER A C 1
ATOM 1418 O O . SER A 1 192 ? 31.572 -1.856 -22.831 1.00 91.31 192 SER A O 1
ATOM 1420 N N . GLY A 1 193 ? 31.203 -0.303 -21.241 1.00 89.81 193 GLY A N 1
ATOM 1421 C CA . GLY A 1 193 ? 31.170 -1.220 -20.102 1.00 89.81 193 GLY A CA 1
ATOM 1422 C C . GLY A 1 193 ? 29.849 -1.971 -19.900 1.00 89.81 193 GLY A C 1
ATOM 1423 O O . GLY A 1 193 ? 29.825 -2.907 -19.106 1.00 89.81 193 GLY A O 1
ATOM 1424 N N . PHE A 1 194 ? 28.760 -1.607 -20.590 1.00 92.56 194 PHE A N 1
ATOM 1425 C CA . PHE A 1 194 ? 27.501 -2.354 -20.505 1.00 92.56 194 PHE A CA 1
ATOM 1426 C C . PHE A 1 194 ? 27.423 -3.375 -21.644 1.00 92.56 194 PHE A C 1
ATOM 1428 O O . PHE A 1 194 ? 27.398 -3.011 -22.819 1.00 92.56 194 PHE A O 1
ATOM 1435 N N . THR A 1 195 ? 27.382 -4.656 -21.279 1.00 92.44 195 THR A N 1
ATOM 1436 C CA . THR A 1 195 ? 27.358 -5.805 -22.204 1.00 92.44 195 THR A CA 1
ATOM 1437 C C . THR A 1 195 ? 26.141 -6.709 -21.987 1.00 92.44 195 THR A C 1
ATOM 1439 O O . THR A 1 195 ? 26.141 -7.873 -22.381 1.00 92.44 195 THR A O 1
ATOM 1442 N N . THR A 1 196 ? 25.102 -6.197 -21.321 1.00 93.44 196 THR A N 1
ATOM 1443 C CA . THR A 1 196 ? 23.851 -6.938 -21.112 1.00 93.44 196 THR A CA 1
ATOM 1444 C C . THR A 1 196 ? 22.959 -6.784 -22.341 1.00 93.44 196 THR A C 1
ATOM 1446 O O . THR A 1 196 ? 22.696 -5.661 -22.771 1.00 93.44 196 THR A O 1
ATOM 1449 N N . GLU A 1 197 ? 22.494 -7.901 -22.899 1.00 92.75 197 GLU A N 1
ATOM 1450 C CA . GLU A 1 197 ? 21.561 -7.918 -24.033 1.00 92.75 197 GLU A CA 1
ATOM 1451 C C . GLU A 1 197 ? 20.284 -7.118 -23.728 1.00 92.75 197 GLU A C 1
ATOM 1453 O O . GLU A 1 197 ? 19.728 -7.194 -22.632 1.00 92.75 197 GLU A O 1
ATOM 1458 N N . GLY A 1 198 ? 19.822 -6.336 -24.706 1.00 88.00 198 GLY A N 1
ATOM 1459 C CA . GLY A 1 198 ? 18.616 -5.509 -24.602 1.00 88.00 198 GLY A CA 1
ATOM 1460 C C . GLY A 1 198 ? 18.810 -4.165 -23.892 1.00 88.00 198 GLY A C 1
ATOM 1461 O O . GLY A 1 198 ? 17.864 -3.383 -23.813 1.00 88.00 198 GLY A O 1
ATOM 1462 N N . PHE A 1 199 ? 20.014 -3.848 -23.405 1.00 92.50 199 PHE A N 1
ATOM 1463 C CA . PHE A 1 199 ? 20.279 -2.554 -22.776 1.00 92.50 199 PHE A CA 1
ATOM 1464 C C . PHE A 1 199 ? 20.233 -1.424 -23.817 1.00 92.50 199 PHE A C 1
ATOM 1466 O O . PHE A 1 199 ? 20.983 -1.448 -24.792 1.00 92.50 199 PHE A O 1
ATOM 1473 N N . MET A 1 200 ? 19.363 -0.431 -23.608 1.00 93.50 200 MET A N 1
ATOM 1474 C CA . MET A 1 200 ? 19.140 0.703 -24.516 1.00 93.50 200 MET A CA 1
ATOM 1475 C C . MET A 1 200 ? 19.724 1.993 -23.936 1.00 93.50 200 MET A C 1
ATOM 1477 O O . MET A 1 200 ? 19.541 2.276 -22.753 1.00 93.50 200 MET A O 1
ATOM 1481 N N . VAL A 1 201 ? 20.386 2.806 -24.762 1.00 94.88 201 VAL A N 1
ATOM 1482 C CA . VAL A 1 201 ? 20.993 4.087 -24.354 1.00 94.88 201 VAL A CA 1
ATOM 1483 C C . VAL A 1 201 ? 20.896 5.137 -25.449 1.00 94.88 201 VAL A C 1
ATOM 1485 O O . VAL A 1 201 ? 20.924 4.816 -26.634 1.00 94.88 201 VAL A O 1
ATOM 1488 N N . VAL A 1 202 ? 20.903 6.413 -25.077 1.00 95.12 202 VAL A N 1
ATOM 1489 C CA . VAL A 1 202 ? 21.206 7.493 -26.025 1.00 95.12 202 VAL A CA 1
ATOM 1490 C C . VAL A 1 202 ? 22.717 7.717 -26.045 1.00 95.12 202 VAL A C 1
ATOM 1492 O O . VAL A 1 202 ? 23.304 8.136 -25.046 1.00 95.12 202 VAL A O 1
ATOM 1495 N N . ASN A 1 203 ? 23.360 7.459 -27.183 1.00 94.38 203 ASN A N 1
ATOM 1496 C CA . ASN A 1 203 ? 24.764 7.787 -27.382 1.00 94.38 203 ASN A CA 1
ATOM 1497 C C . ASN A 1 203 ? 24.920 9.271 -27.692 1.00 94.38 203 ASN A C 1
ATOM 1499 O O . ASN A 1 203 ? 24.598 9.733 -28.787 1.00 94.38 203 ASN A O 1
ATOM 1503 N N . THR A 1 204 ? 25.455 10.019 -26.735 1.00 95.69 204 THR A N 1
ATOM 1504 C CA . THR A 1 204 ? 25.620 11.472 -26.837 1.00 95.69 204 THR A CA 1
ATOM 1505 C C . THR A 1 204 ? 26.782 11.887 -27.733 1.00 95.69 204 THR A C 1
ATOM 1507 O 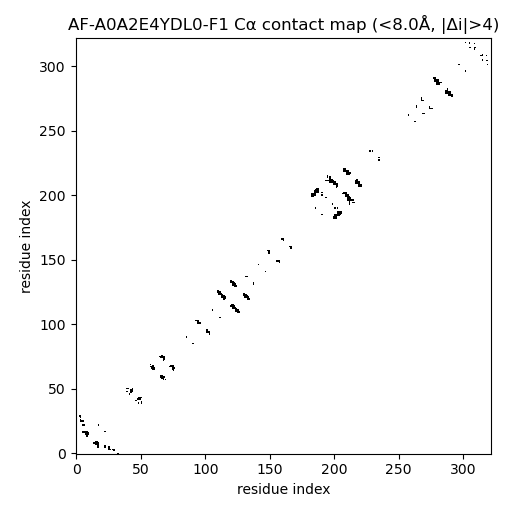O . THR A 1 204 ? 26.776 13.000 -28.248 1.00 95.69 204 THR A O 1
ATOM 1510 N N . THR A 1 205 ? 27.760 11.007 -27.970 1.00 96.25 205 THR A N 1
ATOM 1511 C CA . THR A 1 205 ? 28.857 11.257 -28.918 1.00 96.25 205 THR A CA 1
ATOM 1512 C C . THR A 1 205 ? 28.369 11.164 -30.361 1.00 96.25 205 THR A C 1
ATOM 1514 O O . THR A 1 205 ? 28.799 11.947 -31.201 1.00 96.25 205 THR A O 1
ATOM 1517 N N . LEU A 1 206 ? 27.478 10.212 -30.651 1.00 91.81 206 LEU A N 1
ATOM 1518 C CA . LEU A 1 206 ? 26.973 9.965 -32.005 1.00 91.81 206 LEU A CA 1
ATOM 1519 C C . LEU A 1 206 ? 25.550 10.502 -32.252 1.00 91.81 206 LEU A C 1
ATOM 1521 O O . LEU A 1 206 ? 25.047 10.406 -33.373 1.00 91.81 206 LEU A O 1
ATOM 1525 N N . GLY A 1 207 ? 24.896 11.038 -31.219 1.00 91.38 207 GLY A N 1
ATOM 1526 C CA . GLY A 1 207 ? 23.598 11.711 -31.287 1.00 91.38 207 GLY A CA 1
ATOM 1527 C C . GLY A 1 207 ? 22.394 10.806 -31.574 1.00 91.38 207 GLY A C 1
ATOM 1528 O O . GLY A 1 207 ? 21.456 11.260 -32.223 1.00 91.38 207 GLY A O 1
ATOM 1529 N N . HIS A 1 208 ? 22.404 9.535 -31.159 1.00 90.88 208 HIS A N 1
ATOM 1530 C CA . HIS A 1 208 ? 21.327 8.588 -31.488 1.00 90.88 208 HIS A CA 1
ATOM 1531 C C . HIS A 1 208 ? 21.106 7.499 -30.428 1.00 90.88 208 HIS A C 1
ATOM 1533 O O . HIS A 1 208 ? 21.962 7.266 -29.580 1.00 90.88 208 HIS A O 1
ATOM 1539 N N . LEU A 1 209 ? 19.959 6.817 -30.498 1.00 92.69 209 LEU A N 1
ATOM 1540 C CA . LEU A 1 209 ? 19.642 5.646 -29.675 1.00 92.69 209 LEU A CA 1
ATOM 1541 C C . LEU A 1 209 ? 20.429 4.420 -30.155 1.00 92.69 209 LEU A C 1
ATOM 1543 O O . LEU A 1 209 ? 20.490 4.144 -31.354 1.00 92.69 209 LEU A O 1
ATOM 1547 N N . GLU A 1 210 ? 20.995 3.668 -29.221 1.00 93.50 210 GLU A N 1
ATOM 1548 C CA . GLU A 1 210 ? 21.647 2.384 -29.464 1.00 93.50 210 GLU A CA 1
ATOM 1549 C C . GLU A 1 210 ? 21.128 1.333 -28.483 1.00 93.50 210 GLU A C 1
ATOM 1551 O O . GLU A 1 210 ? 20.750 1.659 -27.357 1.00 93.50 210 GLU A O 1
ATOM 1556 N N . ALA A 1 211 ? 21.157 0.069 -28.897 1.00 93.94 211 ALA A N 1
ATOM 1557 C CA . ALA A 1 211 ? 20.943 -1.069 -28.017 1.00 93.94 211 ALA A CA 1
ATOM 1558 C C . ALA A 1 211 ? 22.092 -2.066 -28.126 1.00 93.94 211 ALA A C 1
ATOM 1560 O O . ALA A 1 211 ? 22.673 -2.244 -29.201 1.00 93.94 211 ALA A O 1
ATOM 1561 N N . TYR A 1 212 ? 22.418 -2.718 -27.015 1.00 94.31 212 TYR A N 1
ATOM 1562 C CA . TYR A 1 212 ? 23.351 -3.835 -27.015 1.00 94.31 212 TYR A CA 1
ATOM 1563 C C . TYR A 1 212 ? 22.605 -5.111 -27.399 1.00 94.31 212 TYR A C 1
ATOM 1565 O O . TYR A 1 212 ? 21.768 -5.594 -26.637 1.00 94.31 212 TYR A O 1
ATOM 1573 N N . VAL A 1 213 ? 22.867 -5.613 -28.604 1.00 93.00 213 VAL A N 1
ATOM 1574 C CA . VAL A 1 213 ? 22.218 -6.810 -29.144 1.00 93.00 213 VAL A CA 1
ATOM 1575 C C . VAL A 1 213 ? 23.212 -7.668 -29.921 1.00 93.00 213 VAL A C 1
ATOM 1577 O O . VAL A 1 213 ? 24.008 -7.156 -30.719 1.00 93.00 213 VAL A O 1
ATOM 1580 N N . ASN A 1 214 ? 23.144 -8.984 -29.734 1.00 90.06 214 ASN A N 1
ATOM 1581 C CA . ASN A 1 214 ? 24.047 -9.960 -30.351 1.00 90.06 214 ASN A CA 1
ATOM 1582 C C . ASN A 1 214 ? 25.531 -9.640 -30.087 1.00 90.06 214 ASN A C 1
ATOM 1584 O O . ASN A 1 214 ? 26.353 -9.650 -31.008 1.00 90.06 214 ASN A O 1
ATOM 1588 N N . GLY A 1 215 ? 25.868 -9.301 -28.841 1.00 92.62 215 GLY A N 1
ATOM 1589 C CA . GLY A 1 215 ? 27.242 -9.043 -28.405 1.00 92.62 215 GLY A CA 1
ATOM 1590 C C . GLY A 1 215 ? 27.850 -7.717 -28.880 1.00 92.62 215 GLY A C 1
ATOM 1591 O O . GLY A 1 215 ? 29.047 -7.489 -28.683 1.00 92.62 215 GLY A O 1
ATOM 1592 N N . ALA A 1 216 ? 27.069 -6.828 -29.497 1.00 93.06 216 ALA A N 1
ATOM 1593 C CA . ALA A 1 216 ? 27.556 -5.549 -30.001 1.00 93.06 216 ALA A CA 1
ATOM 1594 C C . ALA A 1 216 ? 26.532 -4.425 -29.832 1.00 93.06 216 ALA A C 1
ATOM 1596 O O . ALA A 1 216 ? 25.321 -4.631 -29.826 1.00 93.06 216 ALA A O 1
ATOM 1597 N N . TRP A 1 217 ? 27.033 -3.196 -29.758 1.00 94.25 217 TRP A N 1
ATOM 1598 C CA . TRP A 1 217 ? 26.187 -2.012 -29.794 1.00 94.25 217 TRP A CA 1
ATOM 1599 C C . TRP A 1 217 ? 25.714 -1.735 -31.211 1.00 94.25 217 TRP A C 1
ATOM 1601 O O . TRP A 1 217 ? 26.528 -1.601 -32.127 1.00 94.25 217 TRP A O 1
ATOM 1611 N N . ARG A 1 218 ? 24.400 -1.623 -31.376 1.00 91.38 218 ARG A N 1
ATOM 1612 C CA . ARG A 1 218 ? 23.762 -1.308 -32.648 1.00 91.38 218 ARG A CA 1
ATOM 1613 C C . ARG A 1 218 ? 22.945 -0.043 -32.516 1.00 91.38 218 ARG A C 1
ATOM 1615 O O . ARG A 1 218 ? 22.165 0.110 -31.580 1.00 91.38 218 ARG A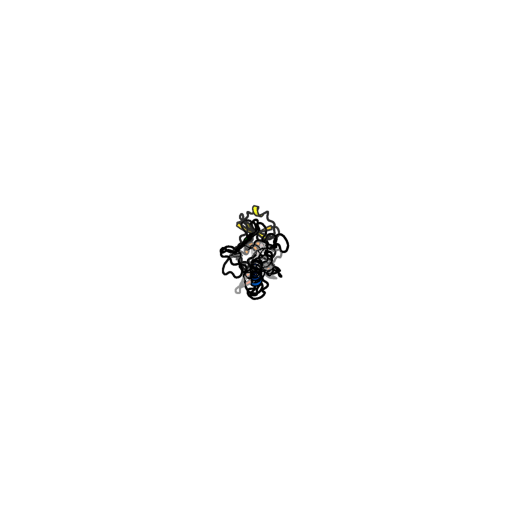 O 1
ATOM 1622 N N . LYS A 1 219 ? 23.097 0.843 -33.492 1.00 90.44 219 LYS A N 1
ATOM 1623 C CA . LYS A 1 219 ? 22.232 2.004 -33.659 1.00 90.44 219 LYS A CA 1
ATOM 1624 C C . LYS A 1 219 ? 20.808 1.550 -33.940 1.00 90.44 219 LYS A C 1
ATOM 1626 O O . LYS A 1 219 ? 20.570 0.836 -34.905 1.00 90.44 219 LYS A O 1
ATOM 1631 N N . MET A 1 220 ? 19.871 2.011 -33.120 1.00 83.25 220 MET A N 1
ATOM 1632 C CA . MET A 1 220 ? 18.444 1.900 -33.389 1.00 83.25 220 MET A CA 1
ATOM 1633 C C . MET A 1 220 ? 18.065 3.034 -34.334 1.00 83.25 220 MET A C 1
ATOM 1635 O O . MET A 1 220 ? 17.631 4.112 -33.929 1.00 83.25 220 MET A O 1
ATOM 1639 N N . THR A 1 221 ? 18.337 2.825 -35.616 1.00 72.25 221 THR A N 1
ATOM 1640 C CA . THR A 1 221 ? 17.779 3.648 -36.682 1.00 72.25 221 THR A CA 1
ATOM 1641 C C . THR A 1 221 ? 16.407 3.115 -37.074 1.00 72.25 221 THR A C 1
ATOM 1643 O O . THR A 1 221 ? 16.148 1.920 -37.017 1.00 72.25 221 THR A O 1
ATOM 1646 N N . LEU A 1 222 ? 15.572 3.982 -37.642 1.00 65.25 222 LEU A N 1
ATOM 1647 C CA . LEU A 1 222 ? 14.466 3.571 -38.521 1.00 65.25 222 LEU A CA 1
ATOM 1648 C C . LEU A 1 222 ? 14.977 3.012 -39.872 1.00 65.25 222 LEU A C 1
ATOM 1650 O O . LEU A 1 222 ? 14.264 3.031 -40.865 1.00 65.25 222 LEU A O 1
ATOM 1654 N N . GLN A 1 223 ? 16.247 2.604 -39.934 1.00 57.06 223 GLN A N 1
ATOM 1655 C CA . GLN A 1 223 ? 16.960 2.211 -41.149 1.00 57.06 223 GLN A CA 1
ATOM 1656 C C . GLN A 1 223 ? 17.202 0.698 -41.175 1.00 57.06 223 GLN A C 1
ATOM 1658 O O . GLN A 1 223 ? 18.012 0.228 -41.964 1.00 57.06 223 GLN A O 1
ATOM 1663 N N . ASP A 1 224 ? 16.479 -0.058 -40.345 1.00 50.25 224 ASP A N 1
ATOM 1664 C CA . ASP A 1 224 ? 16.003 -1.354 -40.800 1.00 50.25 224 ASP A CA 1
ATOM 1665 C C . ASP A 1 224 ? 14.842 -1.056 -41.736 1.00 50.25 224 ASP A C 1
ATOM 1667 O O . ASP A 1 224 ? 13.779 -0.576 -41.341 1.00 50.25 224 ASP A O 1
ATOM 1671 N N . VAL A 1 225 ? 15.117 -1.250 -43.014 1.00 49.91 225 VAL A N 1
ATOM 1672 C CA . VAL A 1 225 ? 14.193 -1.061 -44.115 1.00 49.91 225 VAL A CA 1
ATOM 1673 C C . VAL A 1 225 ? 13.038 -2.048 -43.941 1.00 49.91 225 VAL A C 1
ATOM 1675 O O . VAL A 1 225 ? 13.031 -3.141 -44.501 1.00 49.91 225 VAL A O 1
ATOM 1678 N N . GLY A 1 226 ? 12.028 -1.645 -43.174 1.00 48.06 226 GLY A N 1
ATOM 1679 C CA . GLY A 1 226 ? 10.723 -2.299 -43.080 1.00 48.06 226 GLY A CA 1
ATOM 1680 C C . GLY A 1 226 ? 9.941 -2.322 -44.399 1.00 48.06 226 GLY A C 1
ATOM 1681 O O . GLY A 1 226 ? 8.773 -2.682 -44.392 1.00 48.06 226 GLY A O 1
ATOM 1682 N N . GLU A 1 227 ? 10.577 -1.980 -45.524 1.00 52.28 227 GLU A N 1
ATOM 1683 C CA . GLU A 1 227 ? 10.070 -2.213 -46.879 1.00 52.28 227 GLU A CA 1
ATOM 1684 C C . GLU A 1 227 ? 11.094 -2.892 -47.810 1.00 52.28 227 GLU A C 1
ATOM 1686 O O . GLU A 1 227 ? 10.856 -2.976 -49.008 1.00 52.28 227 GLU A O 1
ATOM 1691 N N . LEU A 1 228 ? 12.221 -3.418 -47.307 1.00 52.09 228 LEU A N 1
ATOM 1692 C CA . LEU A 1 228 ? 13.156 -4.214 -48.118 1.00 52.09 228 LEU A CA 1
ATOM 1693 C C . LEU A 1 228 ? 13.706 -5.406 -47.323 1.00 52.09 228 LEU A C 1
ATOM 1695 O O . LEU A 1 228 ? 14.911 -5.553 -47.120 1.00 52.09 228 LEU A O 1
ATOM 1699 N N . THR A 1 229 ? 12.819 -6.297 -46.874 1.00 45.78 229 THR A N 1
ATOM 1700 C CA . THR A 1 229 ? 13.241 -7.669 -46.576 1.00 45.78 229 THR A CA 1
ATOM 1701 C C . THR A 1 229 ? 13.475 -8.368 -47.906 1.00 45.78 229 THR A C 1
ATOM 1703 O O . THR A 1 229 ? 12.534 -8.833 -48.542 1.00 45.78 229 THR A O 1
ATOM 1706 N N . ASP A 1 230 ? 14.730 -8.457 -48.333 1.00 55.78 230 ASP A N 1
ATOM 1707 C CA . ASP A 1 230 ? 15.075 -9.382 -49.398 1.00 55.78 230 ASP A CA 1
ATOM 1708 C C . ASP A 1 230 ? 15.270 -10.801 -48.847 1.00 55.78 230 ASP A C 1
ATOM 1710 O O . ASP A 1 230 ? 16.376 -11.338 -48.791 1.00 55.78 230 ASP A O 1
ATOM 1714 N N . VAL A 1 231 ? 14.173 -11.422 -48.418 1.00 50.56 231 VAL A N 1
ATOM 1715 C CA . VAL A 1 231 ? 14.150 -12.865 -48.154 1.00 50.56 231 VAL A CA 1
ATOM 1716 C C . VAL A 1 231 ? 13.764 -13.575 -49.455 1.00 50.56 231 VAL A C 1
ATOM 1718 O O . VAL A 1 231 ? 12.721 -14.218 -49.535 1.00 50.56 231 VAL A O 1
ATOM 1721 N N . GLY A 1 232 ? 14.570 -13.394 -50.511 1.00 51.75 232 GLY A N 1
ATOM 1722 C CA . GLY A 1 232 ? 14.327 -14.021 -51.818 1.00 51.75 232 GLY A CA 1
ATOM 1723 C C . GLY A 1 232 ? 15.252 -13.657 -52.994 1.00 51.75 232 GLY A C 1
ATOM 1724 O O . GLY A 1 232 ? 15.006 -14.150 -54.089 1.00 51.75 232 GLY A O 1
ATOM 1725 N N . SER A 1 233 ? 16.285 -12.829 -52.820 1.00 57.28 233 SER A N 1
ATOM 1726 C CA . SER A 1 233 ? 17.017 -12.173 -53.923 1.00 57.28 233 SER A CA 1
ATOM 1727 C C . SER A 1 233 ? 16.139 -11.302 -54.857 1.00 57.28 233 SER A C 1
ATOM 1729 O O . SER A 1 233 ? 16.254 -11.375 -56.077 1.00 57.28 233 SER A O 1
ATOM 1731 N N . VAL A 1 234 ? 15.260 -10.473 -54.289 1.00 52.78 234 VAL A N 1
ATOM 1732 C CA . VAL A 1 234 ? 14.300 -9.538 -54.900 1.00 52.78 234 VAL A CA 1
ATOM 1733 C C . VAL A 1 234 ? 14.730 -8.055 -54.813 1.00 52.78 234 VAL A C 1
ATOM 1735 O O . VAL A 1 234 ? 14.019 -7.195 -55.323 1.00 52.78 234 VAL A O 1
ATOM 1738 N N . ILE A 1 235 ? 15.918 -7.713 -54.286 1.00 57.38 235 ILE A N 1
ATOM 1739 C CA . ILE A 1 235 ? 16.600 -6.464 -54.698 1.00 57.38 235 ILE A CA 1
ATOM 1740 C C . ILE A 1 235 ? 17.565 -6.750 -55.856 1.00 57.38 235 ILE A C 1
ATOM 1742 O O . ILE A 1 235 ? 18.788 -6.724 -55.706 1.00 57.38 235 ILE A O 1
ATOM 1746 N N . PRO A 1 236 ? 17.011 -6.997 -57.047 1.00 58.88 236 PRO A N 1
ATOM 1747 C CA . PRO A 1 236 ? 17.615 -6.503 -58.268 1.00 58.88 236 PRO A CA 1
ATOM 1748 C C . PRO A 1 236 ? 16.540 -5.833 -59.129 1.00 58.88 236 PRO A C 1
ATOM 1750 O O . PRO A 1 236 ? 16.074 -6.432 -60.091 1.00 58.88 236 PRO A O 1
ATOM 1753 N N . THR A 1 237 ? 16.137 -4.594 -58.818 1.00 52.00 237 THR A N 1
ATOM 1754 C CA . THR A 1 237 ? 15.240 -3.872 -59.746 1.00 52.00 237 THR A CA 1
ATOM 1755 C C . THR A 1 237 ? 15.337 -2.354 -59.764 1.00 52.00 237 THR A C 1
ATOM 1757 O O . THR A 1 237 ? 15.139 -1.804 -60.840 1.00 52.00 237 THR A O 1
ATOM 1760 N N . ASP A 1 238 ? 15.722 -1.647 -58.693 1.00 49.25 238 ASP A N 1
ATOM 1761 C CA . ASP A 1 238 ? 15.771 -0.172 -58.770 1.00 49.25 238 ASP A CA 1
ATOM 1762 C C . ASP A 1 238 ? 17.109 0.401 -59.283 1.00 49.25 238 ASP A C 1
ATOM 1764 O O . ASP A 1 238 ? 17.588 1.449 -58.855 1.00 49.25 238 ASP A O 1
ATOM 1768 N N . LEU A 1 239 ? 17.684 -0.288 -60.280 1.00 54.44 239 LEU A N 1
ATOM 1769 C CA . LEU A 1 239 ? 18.462 0.373 -61.334 1.00 54.44 239 LEU A CA 1
ATOM 1770 C C . LEU A 1 239 ? 17.550 1.144 -62.309 1.00 54.44 239 LEU A C 1
ATOM 1772 O O . LEU A 1 239 ? 18.068 1.822 -63.188 1.00 54.44 239 LEU A O 1
ATOM 1776 N N . SER A 1 240 ? 16.217 1.098 -62.180 1.00 55.38 240 SER A N 1
ATOM 1777 C CA . SER A 1 240 ? 15.295 1.890 -63.015 1.00 55.38 240 SER A CA 1
ATOM 1778 C C . S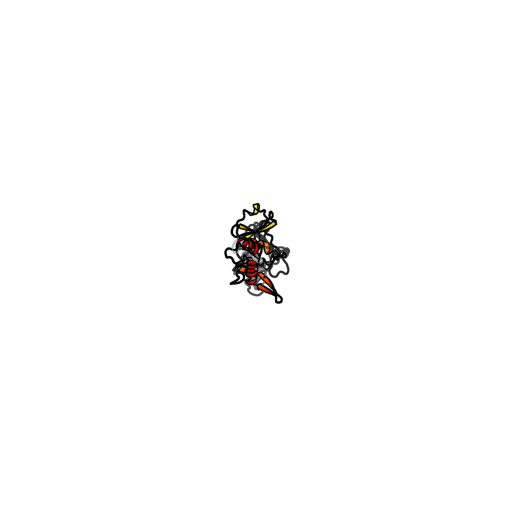ER A 1 240 ? 15.498 3.406 -62.918 1.00 55.38 240 SER A C 1
ATOM 1780 O O . SER A 1 240 ? 15.068 4.124 -63.816 1.00 55.38 240 SER A O 1
ATOM 1782 N N . ASN A 1 241 ? 16.207 3.892 -61.893 1.00 50.91 241 ASN A N 1
ATOM 1783 C CA . ASN A 1 241 ? 16.639 5.288 -61.782 1.00 50.91 241 ASN A CA 1
ATOM 1784 C C . ASN A 1 241 ? 18.018 5.575 -62.424 1.00 50.91 241 ASN A C 1
ATOM 1786 O O . ASN A 1 241 ? 18.459 6.724 -62.421 1.00 50.91 241 ASN A O 1
ATOM 1790 N N . LEU A 1 242 ? 18.675 4.588 -63.054 1.00 55.22 242 LEU A N 1
ATOM 1791 C CA . LEU A 1 242 ? 19.641 4.819 -64.141 1.00 55.22 242 LEU A CA 1
ATOM 1792 C C . LEU A 1 242 ? 18.863 5.063 -65.446 1.00 55.22 242 LEU A C 1
ATOM 1794 O O . LEU A 1 242 ? 19.021 4.366 -66.447 1.00 55.22 242 LEU A O 1
ATOM 1798 N N . THR A 1 243 ? 17.988 6.065 -65.453 1.00 50.38 243 THR A N 1
ATOM 1799 C CA . THR A 1 243 ? 17.508 6.641 -66.708 1.00 50.38 243 THR A CA 1
ATOM 1800 C C . THR A 1 243 ? 18.669 7.388 -67.348 1.00 50.38 243 THR A C 1
ATOM 1802 O O . THR A 1 243 ? 18.904 8.563 -67.062 1.00 50.38 243 THR A O 1
ATOM 1805 N N . ASP A 1 244 ? 19.419 6.684 -68.193 1.00 51.94 244 ASP A N 1
ATOM 1806 C CA . ASP A 1 244 ? 20.368 7.289 -69.117 1.00 51.94 244 ASP A CA 1
ATOM 1807 C C . ASP A 1 244 ? 19.592 8.160 -70.118 1.00 51.94 244 ASP A C 1
ATOM 1809 O O . ASP A 1 244 ? 19.004 7.686 -71.089 1.00 51.94 244 ASP A O 1
ATOM 1813 N N . THR A 1 245 ? 19.537 9.463 -69.851 1.00 55.47 245 THR A N 1
ATOM 1814 C CA . THR A 1 245 ? 18.990 10.467 -70.777 1.00 55.47 245 THR A CA 1
ATOM 1815 C C . THR A 1 245 ? 19.970 10.842 -71.895 1.00 55.47 245 THR A C 1
ATOM 1817 O O . THR A 1 245 ? 19.688 11.750 -72.679 1.00 55.47 245 THR A O 1
ATOM 1820 N N . THR A 1 246 ? 21.121 10.174 -71.998 1.00 49.16 246 THR A N 1
ATOM 1821 C CA . THR A 1 246 ? 22.091 10.386 -73.069 1.00 49.16 246 THR A CA 1
ATOM 1822 C C . THR A 1 246 ? 22.139 9.155 -73.971 1.00 49.16 246 THR A C 1
ATOM 1824 O O . THR A 1 246 ? 22.348 8.041 -73.536 1.00 49.16 246 THR A O 1
ATOM 1827 N N . ASN A 1 247 ? 21.917 9.321 -75.274 1.00 55.56 247 ASN A N 1
ATOM 1828 C CA . ASN A 1 247 ? 22.010 8.235 -76.260 1.00 55.56 247 ASN A CA 1
ATOM 1829 C C . ASN A 1 247 ? 23.465 7.729 -76.437 1.00 55.56 247 ASN A C 1
ATOM 1831 O O . ASN A 1 247 ? 24.046 7.872 -77.521 1.00 55.56 247 ASN A O 1
ATOM 1835 N N . VAL A 1 248 ? 24.085 7.147 -75.407 1.00 52.41 248 VAL A N 1
ATOM 1836 C CA . VAL A 1 248 ? 25.488 6.709 -75.441 1.00 52.41 248 VAL A CA 1
ATOM 1837 C C . VAL A 1 248 ? 25.652 5.263 -74.963 1.00 52.41 248 VAL A C 1
ATOM 1839 O O . VAL A 1 248 ? 26.571 4.923 -74.234 1.00 52.41 248 VAL A O 1
ATOM 1842 N N . ILE A 1 249 ? 24.883 4.362 -75.584 1.00 55.62 249 ILE A N 1
ATOM 1843 C CA . ILE A 1 249 ? 25.212 2.924 -75.694 1.00 55.62 249 ILE A CA 1
ATOM 1844 C C . ILE A 1 249 ? 26.605 2.702 -76.348 1.00 55.62 249 ILE A C 1
ATOM 1846 O O . ILE A 1 249 ? 27.166 1.614 -76.303 1.00 55.62 249 ILE A O 1
ATOM 1850 N N . LYS A 1 250 ? 27.226 3.725 -76.961 1.00 52.38 250 LYS A N 1
ATOM 1851 C CA . LYS A 1 250 ? 28.473 3.561 -77.728 1.00 52.38 250 LYS A CA 1
ATOM 1852 C C . LYS A 1 250 ? 29.722 3.289 -76.880 1.00 52.38 250 LYS A C 1
ATOM 1854 O O . LYS A 1 250 ? 30.651 2.688 -77.410 1.00 52.38 250 LYS A O 1
ATOM 1859 N N . THR A 1 251 ? 29.777 3.711 -75.615 1.00 52.12 251 THR A N 1
ATOM 1860 C CA . THR A 1 251 ? 31.000 3.544 -74.802 1.00 52.12 251 THR A CA 1
ATOM 1861 C C . THR A 1 251 ? 31.030 2.200 -74.081 1.00 52.12 251 THR A C 1
ATOM 1863 O O . THR A 1 251 ? 32.051 1.516 -74.119 1.00 52.12 251 THR A O 1
ATOM 1866 N N . ASP A 1 252 ? 29.903 1.753 -73.532 1.00 52.94 252 ASP A N 1
ATOM 1867 C CA . ASP A 1 252 ? 29.841 0.508 -72.753 1.00 52.94 252 ASP A CA 1
ATOM 1868 C C . ASP A 1 252 ? 29.881 -0.741 -73.646 1.00 52.94 252 ASP A C 1
ATOM 1870 O O . ASP A 1 252 ? 30.402 -1.781 -73.251 1.00 52.94 252 ASP A O 1
ATOM 1874 N N . VAL A 1 253 ? 29.451 -0.629 -74.909 1.00 55.12 253 VAL A N 1
ATOM 1875 C CA . VAL A 1 253 ? 29.593 -1.719 -75.891 1.00 55.12 253 VAL A CA 1
ATOM 1876 C C . VAL A 1 253 ? 31.059 -1.965 -76.269 1.00 55.12 253 VAL A C 1
ATOM 1878 O O . VAL A 1 253 ? 31.416 -3.093 -76.589 1.00 55.12 253 VAL A O 1
ATOM 1881 N N . SER A 1 254 ? 31.946 -0.965 -76.157 1.00 54.41 254 SER A N 1
ATOM 1882 C CA . SER A 1 254 ? 33.393 -1.168 -76.376 1.00 54.41 254 SER A CA 1
ATOM 1883 C C . SER A 1 254 ? 34.066 -2.006 -75.279 1.00 54.41 254 SER A C 1
ATOM 1885 O O . SER A 1 254 ? 35.193 -2.465 -75.455 1.00 54.41 254 SER A O 1
ATOM 1887 N N . GLN A 1 255 ? 33.367 -2.216 -74.158 1.00 55.34 255 GLN A N 1
ATOM 1888 C CA . GLN A 1 255 ? 33.809 -3.029 -73.024 1.00 55.34 255 GLN A CA 1
ATOM 1889 C C . GLN A 1 255 ? 33.206 -4.442 -73.038 1.00 55.34 255 GLN A C 1
ATOM 1891 O O . GLN A 1 255 ? 33.587 -5.283 -72.221 1.00 55.34 255 GLN A O 1
ATOM 1896 N N . LEU A 1 256 ? 32.302 -4.734 -73.980 1.00 61.38 256 LEU A N 1
ATOM 1897 C CA . LEU A 1 256 ? 31.831 -6.089 -74.238 1.00 61.38 256 LEU A CA 1
ATOM 1898 C C . LEU A 1 256 ? 32.898 -6.822 -75.058 1.00 61.38 256 LEU A C 1
ATOM 1900 O O . LEU A 1 256 ? 32.976 -6.692 -76.275 1.00 61.38 256 LEU A O 1
ATOM 1904 N N . ASN A 1 257 ? 33.754 -7.581 -74.374 1.00 55.50 257 ASN A N 1
ATOM 1905 C CA . ASN A 1 257 ? 34.675 -8.512 -75.018 1.00 55.50 257 ASN A CA 1
ATOM 1906 C C . ASN A 1 257 ? 33.853 -9.575 -75.769 1.00 55.50 257 ASN A C 1
ATOM 1908 O O . ASN A 1 257 ? 33.270 -10.458 -75.137 1.00 55.50 257 ASN A O 1
ATOM 1912 N N . ASP A 1 258 ? 33.771 -9.476 -77.099 1.00 56.25 258 ASP A N 1
ATOM 1913 C CA . ASP A 1 258 ? 33.025 -10.418 -77.937 1.00 56.25 258 ASP A CA 1
ATOM 1914 C C . ASP A 1 258 ? 33.792 -11.739 -78.083 1.00 56.25 258 ASP A C 1
ATOM 1916 O O . ASP A 1 258 ? 34.402 -12.047 -79.104 1.00 56.25 258 ASP A O 1
ATOM 1920 N N . ALA A 1 259 ? 33.777 -12.538 -77.019 1.00 56.78 259 ALA A N 1
ATOM 1921 C CA . ALA A 1 259 ? 34.404 -13.855 -76.996 1.00 56.78 259 ALA A CA 1
ATOM 1922 C C . ALA A 1 259 ? 33.681 -14.882 -77.891 1.00 56.78 259 ALA A C 1
ATOM 1924 O O . ALA A 1 259 ? 34.170 -15.999 -78.060 1.00 56.78 259 ALA A O 1
ATOM 1925 N N . THR A 1 260 ? 32.512 -14.530 -78.438 1.00 51.66 260 THR A N 1
ATOM 1926 C CA . THR A 1 260 ? 31.611 -15.446 -79.154 1.00 51.66 260 THR A CA 1
ATOM 1927 C C . THR A 1 260 ? 31.289 -15.017 -80.585 1.00 51.66 260 THR A C 1
ATOM 1929 O O . THR A 1 260 ? 30.504 -15.698 -81.242 1.00 51.66 260 THR A O 1
ATOM 1932 N N . ASN A 1 261 ? 31.911 -13.948 -81.092 1.00 55.31 261 ASN A N 1
ATOM 1933 C CA . ASN A 1 261 ? 31.695 -13.419 -82.444 1.00 55.31 261 ASN A CA 1
ATOM 1934 C C . ASN A 1 261 ? 30.214 -13.071 -82.730 1.00 55.31 261 ASN A C 1
ATOM 1936 O O . ASN A 1 261 ? 29.718 -13.242 -83.844 1.00 55.31 261 ASN A O 1
ATOM 1940 N N . VAL A 1 262 ? 29.479 -12.638 -81.700 1.00 57.66 262 VAL A N 1
ATOM 1941 C CA . VAL A 1 262 ? 28.046 -12.298 -81.783 1.00 57.66 262 VAL A CA 1
ATOM 1942 C C . VAL A 1 262 ? 27.849 -10.875 -82.313 1.00 57.66 262 VAL A C 1
ATOM 1944 O O . VAL A 1 262 ? 26.753 -10.537 -82.760 1.00 57.66 262 VAL A O 1
ATOM 1947 N N . ILE A 1 263 ? 28.900 -10.049 -82.313 1.00 59.81 263 ILE A N 1
ATOM 1948 C CA . ILE A 1 263 ? 28.910 -8.710 -82.895 1.00 59.81 263 ILE A CA 1
ATOM 1949 C C . ILE A 1 263 ? 29.587 -8.793 -84.276 1.00 59.81 263 ILE A C 1
ATOM 1951 O O . ILE A 1 263 ? 30.806 -8.941 -84.363 1.00 59.81 263 ILE A O 1
ATOM 1955 N N . PRO A 1 264 ? 28.822 -8.688 -85.379 1.00 60.41 264 PRO A N 1
ATOM 1956 C CA . PRO A 1 264 ? 29.350 -8.787 -86.737 1.00 60.41 264 PRO A CA 1
ATOM 1957 C C . PRO A 1 264 ? 30.443 -7.744 -87.001 1.00 60.41 264 PRO A C 1
ATOM 1959 O O . PRO A 1 264 ? 30.212 -6.541 -86.863 1.00 60.41 264 PRO A O 1
ATOM 1962 N N . SER A 1 265 ? 31.630 -8.195 -87.411 1.00 57.19 265 SER A N 1
ATOM 1963 C CA . SER A 1 265 ? 32.770 -7.313 -87.721 1.00 57.19 265 SER A CA 1
ATOM 1964 C C . SER A 1 265 ? 32.587 -6.531 -89.032 1.00 57.19 265 SER A C 1
ATOM 1966 O O . SER A 1 265 ? 33.193 -5.479 -89.242 1.00 57.19 265 SER A O 1
ATOM 1968 N N . SER A 1 266 ? 31.707 -7.029 -89.902 1.00 58.62 266 SER A N 1
ATOM 1969 C CA . SER A 1 266 ? 31.270 -6.419 -91.152 1.00 58.62 266 SER A CA 1
ATOM 1970 C C . SER A 1 266 ? 29.772 -6.651 -91.326 1.00 58.62 266 SER A C 1
ATOM 1972 O O . SER A 1 266 ? 29.230 -7.664 -90.890 1.00 58.62 266 SER A O 1
ATOM 1974 N N . ILE A 1 267 ? 29.088 -5.739 -92.018 1.00 60.97 267 ILE A N 1
ATOM 1975 C CA . ILE A 1 267 ? 27.645 -5.861 -92.270 1.00 60.97 267 ILE A CA 1
ATOM 1976 C C . ILE A 1 267 ? 27.296 -7.115 -93.098 1.00 60.97 267 ILE A C 1
ATOM 1978 O O . ILE A 1 267 ? 26.162 -7.582 -93.053 1.00 60.97 267 ILE A O 1
ATOM 1982 N N . GLY A 1 268 ? 28.273 -7.672 -93.829 1.00 55.06 268 GLY A N 1
ATOM 1983 C CA . GLY A 1 268 ? 28.131 -8.903 -94.615 1.00 55.06 268 GLY A CA 1
ATOM 1984 C C . GLY A 1 268 ? 27.960 -10.176 -93.777 1.00 55.06 268 GLY A C 1
ATOM 1985 O O . GLY A 1 268 ? 27.374 -11.135 -94.267 1.00 55.06 268 GLY A O 1
ATOM 1986 N N . ASP A 1 269 ? 28.371 -10.162 -92.504 1.00 60.81 269 ASP A N 1
ATOM 1987 C CA . ASP A 1 269 ? 28.206 -11.292 -91.575 1.00 60.81 269 ASP A CA 1
ATOM 1988 C C . ASP A 1 269 ? 26.753 -11.423 -91.058 1.00 60.81 269 ASP A C 1
ATOM 1990 O O . ASP A 1 269 ? 26.403 -12.419 -90.428 1.00 60.81 269 ASP A O 1
ATOM 1994 N N . LEU A 1 270 ? 25.874 -10.445 -91.339 1.00 62.78 270 LEU A N 1
ATOM 1995 C CA . LEU A 1 270 ? 24.458 -10.481 -90.940 1.00 62.78 270 LEU A CA 1
ATOM 1996 C C . LEU A 1 270 ? 23.556 -11.317 -91.869 1.00 62.78 270 LEU A C 1
ATOM 1998 O O . LEU A 1 270 ? 22.360 -11.436 -91.597 1.00 62.78 270 LEU A O 1
ATOM 2002 N N . VAL A 1 271 ? 24.076 -11.900 -92.955 1.00 58.69 271 VAL A N 1
ATOM 2003 C CA . VAL A 1 271 ? 23.267 -12.699 -93.894 1.00 58.69 271 VAL A CA 1
ATOM 2004 C C . VAL A 1 271 ? 24.004 -13.961 -94.337 1.00 58.69 271 VAL A C 1
ATOM 2006 O O . VAL A 1 271 ? 25.091 -13.904 -94.907 1.00 58.69 271 VAL A O 1
ATOM 2009 N N . ALA A 1 272 ? 23.387 -15.125 -94.109 1.00 53.25 272 ALA A N 1
ATOM 2010 C CA . ALA A 1 272 ? 23.932 -16.416 -94.517 1.00 53.25 272 ALA A CA 1
ATOM 2011 C C . ALA A 1 272 ? 24.054 -16.493 -96.052 1.00 53.25 272 ALA A C 1
ATOM 2013 O O . ALA A 1 272 ? 23.048 -16.606 -96.752 1.00 53.25 272 ALA A O 1
ATOM 2014 N N . GLY A 1 273 ? 25.287 -16.434 -96.565 1.00 59.44 273 GLY A N 1
ATOM 2015 C CA . GLY A 1 273 ? 25.601 -16.569 -97.993 1.00 59.44 273 GLY A CA 1
ATOM 2016 C C . GLY A 1 273 ? 26.054 -15.293 -98.715 1.00 59.44 273 GLY A C 1
ATOM 2017 O O . GLY A 1 273 ? 26.195 -15.334 -99.934 1.00 59.44 273 GLY A O 1
ATOM 2018 N N . GLY A 1 274 ? 26.294 -14.180 -98.009 1.00 54.25 274 GLY A N 1
ATOM 2019 C CA . GLY A 1 274 ? 26.869 -12.970 -98.608 1.00 54.25 274 GLY A CA 1
ATOM 2020 C C . GLY A 1 274 ? 28.326 -13.180 -99.031 1.00 54.25 274 GLY A C 1
ATOM 2021 O O . GLY A 1 274 ? 29.191 -13.430 -98.193 1.00 54.25 274 GLY A O 1
ATOM 2022 N N . ASN A 1 275 ? 28.615 -13.091 -100.331 1.00 57.25 275 ASN A N 1
ATOM 2023 C CA . ASN A 1 275 ? 29.991 -13.127 -100.825 1.00 57.25 275 ASN A CA 1
ATOM 2024 C C . ASN A 1 275 ? 30.715 -11.819 -100.461 1.00 57.25 275 ASN A C 1
ATOM 2026 O O . ASN A 1 275 ? 30.127 -10.737 -100.493 1.00 57.25 275 ASN A O 1
ATOM 2030 N N . LEU A 1 276 ? 32.013 -11.917 -100.150 1.00 54.91 276 LEU A N 1
ATOM 2031 C CA . LEU A 1 276 ? 32.920 -10.780 -99.941 1.00 54.91 276 LEU A CA 1
ATOM 2032 C C . LEU A 1 276 ? 32.987 -9.927 -101.224 1.00 54.91 276 LEU A C 1
ATOM 2034 O O . LEU A 1 276 ? 33.822 -10.174 -102.090 1.00 54.91 276 LEU A O 1
ATOM 2038 N N . GLY A 1 277 ? 32.088 -8.955 -101.382 1.00 57.94 277 GLY A N 1
ATOM 2039 C CA . GLY A 1 277 ? 32.062 -8.075 -102.556 1.00 57.94 277 GLY A CA 1
ATOM 2040 C C . GLY A 1 277 ? 30.711 -7.449 -102.899 1.00 57.94 277 GLY A C 1
ATOM 2041 O O . GLY A 1 277 ? 30.680 -6.519 -103.704 1.00 57.94 277 GLY A O 1
ATOM 2042 N N . ASP A 1 278 ? 29.610 -7.907 -102.300 1.00 66.06 278 ASP A N 1
ATOM 2043 C CA . ASP A 1 278 ? 28.288 -7.334 -102.567 1.00 66.06 278 ASP A CA 1
ATOM 2044 C C . ASP A 1 278 ? 28.150 -5.933 -101.947 1.00 66.06 278 ASP A C 1
ATOM 2046 O O . ASP A 1 278 ? 28.391 -5.721 -100.756 1.00 66.06 278 ASP A O 1
ATOM 2050 N N . MET A 1 279 ? 27.727 -4.958 -102.754 1.00 64.88 279 MET A N 1
ATOM 2051 C CA . MET A 1 279 ? 27.419 -3.607 -102.280 1.00 64.88 279 MET A CA 1
ATOM 2052 C C . MET A 1 279 ? 25.935 -3.490 -101.926 1.00 64.88 279 MET A C 1
ATOM 2054 O O . MET A 1 279 ? 25.064 -3.871 -102.711 1.00 64.88 279 MET A O 1
ATOM 2058 N N . LEU A 1 280 ? 25.635 -2.894 -100.766 1.00 68.19 280 LEU A N 1
ATOM 2059 C CA . LEU A 1 280 ? 24.274 -2.497 -100.407 1.00 68.19 280 LEU A CA 1
ATOM 2060 C C . LEU A 1 280 ? 23.900 -1.226 -101.181 1.00 68.19 280 LEU A C 1
ATOM 2062 O O . LEU A 1 280 ? 24.366 -0.132 -100.858 1.00 68.19 280 LEU A O 1
ATOM 2066 N N . VAL A 1 281 ? 23.058 -1.358 -102.204 1.00 68.06 281 VAL A N 1
ATOM 2067 C CA . VAL A 1 281 ? 22.640 -0.237 -103.056 1.00 68.06 281 VAL A CA 1
ATOM 2068 C C . VAL A 1 281 ? 21.190 0.136 -102.753 1.00 68.06 281 VAL A C 1
ATOM 2070 O O . VAL A 1 281 ? 20.328 -0.720 -102.542 1.00 68.06 281 VAL A O 1
ATOM 2073 N N . LYS A 1 282 ? 20.897 1.440 -102.733 1.00 69.62 282 LYS A N 1
ATOM 2074 C CA . LYS A 1 282 ? 19.528 1.949 -102.605 1.00 69.62 282 LYS A CA 1
ATOM 2075 C C . LYS A 1 282 ? 18.781 1.776 -103.933 1.00 69.62 282 LYS A C 1
ATOM 2077 O O . LYS A 1 282 ? 19.148 2.379 -104.935 1.00 69.62 282 LYS A O 1
ATOM 2082 N N . SER A 1 283 ? 17.717 0.986 -103.924 1.00 65.19 283 SER A N 1
ATOM 2083 C CA . SER A 1 283 ? 16.760 0.805 -105.020 1.00 65.19 283 SER A CA 1
ATOM 2084 C C . SER A 1 283 ? 15.481 1.629 -104.798 1.00 65.19 283 SER A C 1
ATOM 2086 O O . SER A 1 283 ? 15.275 2.227 -103.740 1.00 65.19 283 SER A O 1
ATOM 2088 N N . ALA A 1 284 ? 14.578 1.617 -105.783 1.00 67.12 284 ALA A N 1
ATOM 2089 C CA . ALA A 1 284 ? 13.273 2.277 -105.695 1.00 67.12 284 ALA A CA 1
ATOM 2090 C C . ALA A 1 284 ? 12.332 1.686 -104.620 1.00 67.12 284 ALA A C 1
ATOM 2092 O O . ALA A 1 284 ? 11.358 2.336 -104.253 1.00 67.12 284 ALA A O 1
ATOM 2093 N N . ILE A 1 285 ? 12.622 0.483 -104.105 1.00 62.56 285 ILE A N 1
ATOM 2094 C CA . ILE A 1 285 ? 11.787 -0.249 -103.131 1.00 62.56 285 ILE A CA 1
ATOM 2095 C C . ILE A 1 285 ? 12.496 -0.503 -101.788 1.00 62.56 285 ILE A C 1
ATOM 2097 O O . ILE A 1 285 ? 11.958 -1.192 -100.928 1.00 62.56 285 ILE A O 1
ATOM 2101 N N . GLY A 1 286 ? 13.688 0.067 -101.577 1.00 74.19 286 GLY A N 1
ATOM 2102 C CA . GLY A 1 286 ? 14.489 -0.126 -100.362 1.00 74.19 286 GLY A CA 1
ATOM 2103 C C . GLY A 1 286 ? 15.959 -0.359 -100.684 1.00 74.19 286 GLY A C 1
ATOM 2104 O O . GLY A 1 286 ? 16.414 -0.001 -101.765 1.00 74.19 286 GLY A O 1
ATOM 2105 N N . TYR A 1 287 ? 16.713 -0.971 -99.778 1.00 70.19 287 TYR A N 1
ATOM 2106 C CA . TYR A 1 287 ? 18.099 -1.359 -100.041 1.00 70.19 287 TYR A CA 1
ATOM 2107 C C . TYR A 1 287 ? 18.169 -2.827 -100.464 1.00 70.19 287 TYR A C 1
ATOM 2109 O O . TYR A 1 287 ? 17.519 -3.671 -99.852 1.00 70.19 287 TYR A O 1
ATOM 2117 N N . ALA A 1 288 ? 18.944 -3.125 -101.503 1.00 65.31 288 ALA A N 1
ATOM 2118 C CA . ALA A 1 288 ? 19.200 -4.485 -101.964 1.00 65.31 288 ALA A CA 1
ATOM 2119 C C . ALA A 1 288 ? 20.702 -4.677 -102.191 1.00 65.31 288 ALA A C 1
ATOM 2121 O O . ALA A 1 288 ? 21.394 -3.756 -102.633 1.00 65.31 288 ALA A O 1
ATOM 2122 N N . PHE A 1 289 ? 21.201 -5.870 -101.880 1.00 67.62 289 PHE A N 1
ATOM 2123 C CA . PHE A 1 289 ? 22.568 -6.260 -102.201 1.00 67.62 289 PHE A CA 1
ATOM 2124 C C . PHE A 1 289 ? 22.628 -6.649 -103.677 1.00 67.62 289 PHE A C 1
ATOM 2126 O O . PHE A 1 289 ? 21.828 -7.464 -104.141 1.00 67.62 289 PHE A O 1
ATOM 2133 N N . VAL A 1 290 ? 23.530 -6.021 -104.427 1.00 64.06 290 VAL A N 1
ATOM 2134 C CA . VAL A 1 290 ? 23.733 -6.295 -105.854 1.00 64.06 290 VAL A CA 1
ATOM 2135 C C . VAL A 1 290 ? 25.153 -6.816 -106.035 1.00 64.06 290 VAL A C 1
ATOM 2137 O O . VAL A 1 290 ? 26.094 -6.230 -105.495 1.00 64.06 290 VAL A O 1
ATOM 2140 N N . ALA A 1 291 ? 25.294 -7.906 -106.795 1.00 62.97 291 ALA A N 1
ATOM 2141 C CA . ALA A 1 291 ? 26.593 -8.481 -107.122 1.00 62.97 291 ALA A CA 1
ATOM 2142 C C . ALA A 1 291 ? 27.484 -7.442 -107.835 1.00 62.97 291 ALA A C 1
ATOM 2144 O O . ALA A 1 291 ? 26.972 -6.678 -108.664 1.00 62.97 291 ALA A O 1
ATOM 2145 N N . PRO A 1 292 ? 28.798 -7.394 -107.544 1.00 67.50 292 PRO A N 1
ATOM 2146 C CA . PRO A 1 292 ? 29.700 -6.409 -108.129 1.00 67.50 292 PRO A CA 1
ATOM 2147 C C . PRO A 1 292 ? 29.702 -6.518 -109.660 1.00 67.50 292 PRO A C 1
ATOM 2149 O O . PRO A 1 292 ? 29.835 -7.605 -110.223 1.00 67.50 292 PRO A O 1
ATOM 2152 N N . VAL A 1 293 ? 29.533 -5.383 -110.345 1.00 58.00 293 VAL A N 1
ATOM 2153 C CA . VAL A 1 293 ? 29.570 -5.314 -111.812 1.00 58.00 293 VAL A CA 1
ATOM 2154 C C . VAL A 1 293 ? 30.985 -5.668 -112.267 1.00 58.00 293 VAL A C 1
ATOM 2156 O O . VAL A 1 293 ? 31.911 -4.883 -112.089 1.00 58.00 293 VAL A O 1
ATOM 2159 N N . VAL A 1 294 ? 31.166 -6.860 -112.837 1.00 59.19 294 VAL A N 1
ATOM 2160 C CA . VAL A 1 294 ? 32.429 -7.238 -113.479 1.00 59.19 294 VAL A CA 1
ATOM 2161 C C . VAL A 1 294 ? 32.497 -6.505 -114.814 1.00 59.19 294 VAL A C 1
ATOM 2163 O O . VAL A 1 294 ? 31.726 -6.798 -115.728 1.00 59.19 294 VAL A O 1
ATOM 2166 N N . GLU A 1 295 ? 33.399 -5.537 -114.934 1.00 60.16 295 GLU A N 1
ATOM 2167 C CA . GLU A 1 295 ? 33.674 -4.847 -116.192 1.00 60.16 295 GLU A CA 1
ATOM 2168 C C . GLU A 1 295 ? 34.365 -5.838 -117.149 1.00 60.16 295 GLU A C 1
ATOM 2170 O O . GLU A 1 295 ? 35.572 -6.063 -117.106 1.00 60.16 295 GLU A O 1
ATOM 2175 N N . THR A 1 296 ? 33.584 -6.564 -117.952 1.00 64.88 296 THR A N 1
ATOM 2176 C CA . THR A 1 296 ? 34.125 -7.570 -118.875 1.00 64.88 296 THR A CA 1
ATOM 2177 C C . THR A 1 296 ? 34.629 -6.920 -120.156 1.00 64.88 296 THR A C 1
ATOM 2179 O O . THR A 1 296 ? 33.844 -6.356 -120.921 1.00 64.88 296 THR A O 1
ATOM 2182 N N . LEU A 1 297 ? 35.921 -7.083 -120.446 1.00 74.44 297 LEU A N 1
ATOM 2183 C CA . LEU A 1 297 ? 36.509 -6.740 -121.736 1.00 74.44 297 LEU A CA 1
ATOM 2184 C C . LEU A 1 297 ? 35.821 -7.543 -122.855 1.00 74.44 297 LEU A C 1
ATOM 2186 O O . LEU A 1 297 ? 35.894 -8.773 -122.892 1.00 74.44 297 LEU A O 1
ATOM 2190 N N . THR A 1 298 ? 35.105 -6.872 -123.758 1.00 81.94 298 THR A N 1
ATOM 2191 C CA . THR A 1 298 ? 34.325 -7.583 -124.783 1.00 81.94 298 THR A CA 1
ATOM 2192 C C . THR A 1 298 ? 35.228 -8.150 -125.880 1.00 81.94 298 THR A C 1
ATOM 2194 O O . THR A 1 298 ? 36.251 -7.564 -126.237 1.00 81.94 298 THR A O 1
ATOM 2197 N N . LEU A 1 299 ? 34.821 -9.266 -126.500 1.00 82.62 299 LEU A N 1
ATOM 2198 C CA . LEU A 1 299 ? 35.529 -9.824 -127.661 1.00 82.62 299 LEU A CA 1
ATOM 2199 C C . LEU A 1 299 ? 35.615 -8.818 -128.823 1.00 82.62 299 LEU A C 1
ATOM 2201 O O . LEU A 1 299 ? 36.564 -8.864 -129.601 1.00 82.62 299 LEU A O 1
ATOM 2205 N N . ALA A 1 300 ? 34.637 -7.914 -128.945 1.00 84.06 300 ALA A N 1
ATOM 2206 C CA . ALA A 1 300 ? 34.665 -6.843 -129.935 1.00 84.06 300 ALA A CA 1
ATOM 2207 C C . ALA A 1 300 ? 35.798 -5.851 -129.643 1.00 84.06 300 ALA A C 1
ATOM 2209 O O . ALA A 1 300 ? 36.581 -5.560 -130.541 1.00 84.06 300 ALA A O 1
ATOM 2210 N N . THR A 1 301 ? 35.940 -5.418 -128.389 1.00 86.62 301 THR A N 1
ATOM 2211 C CA . THR A 1 301 ? 37.058 -4.575 -127.944 1.00 86.62 301 THR A CA 1
ATOM 2212 C C . THR A 1 301 ? 38.392 -5.269 -128.206 1.00 86.62 301 THR A C 1
ATOM 2214 O O . THR A 1 301 ? 39.260 -4.695 -128.851 1.00 86.62 301 THR A O 1
ATOM 2217 N N . LEU A 1 302 ? 38.523 -6.545 -127.827 1.00 88.75 302 LEU A N 1
ATOM 2218 C CA . LEU A 1 302 ? 39.754 -7.309 -128.048 1.00 88.75 302 LEU A CA 1
ATOM 2219 C C . LEU A 1 302 ? 40.116 -7.403 -129.537 1.00 88.75 302 LEU A C 1
ATOM 2221 O O . LEU A 1 302 ? 41.272 -7.235 -129.912 1.00 88.75 302 LEU A O 1
ATOM 2225 N N . LYS A 1 303 ? 39.121 -7.644 -130.399 1.00 90.38 303 LYS A N 1
ATOM 2226 C CA . LYS A 1 303 ? 39.312 -7.697 -131.855 1.00 90.38 303 LYS A CA 1
ATOM 2227 C C . LYS A 1 303 ? 39.723 -6.346 -132.431 1.00 90.38 303 LYS A C 1
ATOM 2229 O O . LYS A 1 303 ? 40.589 -6.325 -133.299 1.00 90.38 303 LYS A O 1
ATOM 2234 N N . THR A 1 304 ? 39.129 -5.251 -131.961 1.00 91.00 304 THR A N 1
ATOM 2235 C CA . THR A 1 304 ? 39.503 -3.891 -132.368 1.00 91.00 304 THR A CA 1
ATOM 2236 C C . THR A 1 304 ? 4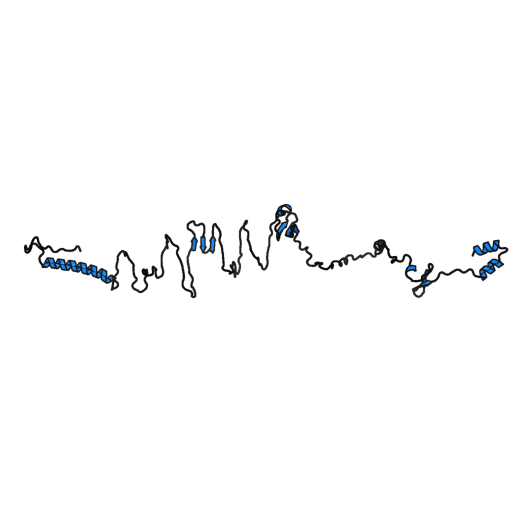0.942 -3.589 -131.981 1.00 91.00 304 THR A C 1
ATOM 2238 O O . THR A 1 304 ? 41.707 -3.123 -132.822 1.00 91.00 304 THR A O 1
ATOM 2241 N N . GLU A 1 305 ? 41.336 -3.907 -130.746 1.00 92.94 305 GLU A N 1
ATOM 2242 C CA . GLU A 1 305 ? 42.708 -3.680 -130.305 1.00 92.94 305 GLU A CA 1
ATOM 2243 C C . GLU A 1 305 ? 43.700 -4.503 -131.121 1.00 92.94 305 GLU A C 1
ATOM 2245 O O . GLU A 1 305 ? 44.661 -3.932 -131.621 1.00 92.94 305 GLU A O 1
ATOM 2250 N N . VAL A 1 306 ? 43.428 -5.796 -131.346 1.00 91.38 306 VAL A N 1
ATOM 2251 C CA . VAL A 1 306 ? 44.276 -6.664 -132.184 1.00 91.38 306 VAL A CA 1
ATOM 2252 C C . VAL A 1 306 ? 44.379 -6.146 -133.619 1.00 91.38 306 VAL A C 1
ATOM 2254 O O . VAL A 1 306 ? 45.471 -6.127 -134.175 1.00 91.38 306 VAL A O 1
ATOM 2257 N N . ALA A 1 307 ? 43.266 -5.734 -134.232 1.00 90.31 307 ALA A N 1
ATOM 2258 C CA . ALA A 1 307 ? 43.249 -5.275 -135.623 1.00 90.31 307 ALA A CA 1
ATOM 2259 C C . ALA A 1 307 ? 44.002 -3.952 -135.822 1.00 90.31 307 ALA A C 1
ATOM 2261 O O . ALA A 1 307 ? 44.584 -3.723 -136.879 1.00 90.31 307 ALA A O 1
ATOM 2262 N N . ASN A 1 308 ? 43.980 -3.090 -134.808 1.00 91.31 308 ASN A N 1
ATOM 2263 C CA . ASN A 1 308 ? 44.675 -1.809 -134.815 1.00 91.31 308 ASN A CA 1
ATOM 2264 C C . ASN A 1 308 ? 46.140 -1.920 -134.373 1.00 91.31 308 ASN A C 1
ATOM 2266 O O . ASN A 1 308 ? 46.870 -0.934 -134.463 1.00 91.31 308 ASN A O 1
ATOM 2270 N N . SER A 1 309 ? 46.566 -3.083 -133.879 1.00 93.62 309 SER A N 1
ATOM 2271 C CA . SER A 1 309 ? 47.940 -3.312 -133.458 1.00 93.62 309 SER A CA 1
ATOM 2272 C C . SER A 1 309 ? 48.822 -3.708 -134.627 1.00 93.62 309 SER A C 1
ATOM 2274 O O . SER A 1 309 ? 48.532 -4.634 -135.382 1.00 93.62 309 SER A O 1
ATOM 2276 N N . THR A 1 310 ? 49.938 -3.002 -134.746 1.00 91.88 310 THR A N 1
ATOM 2277 C CA . THR A 1 310 ? 50.912 -3.207 -135.825 1.00 91.88 310 THR A CA 1
ATOM 2278 C C . THR A 1 310 ? 51.850 -4.386 -135.552 1.00 91.88 310 THR A C 1
ATOM 2280 O O . THR A 1 310 ? 52.311 -5.038 -136.489 1.00 91.88 310 THR A O 1
ATOM 2283 N N . ASP A 1 311 ? 52.074 -4.710 -134.276 1.00 89.75 311 ASP A N 1
ATOM 2284 C CA . ASP A 1 311 ? 52.758 -5.912 -133.808 1.00 89.75 311 ASP A CA 1
ATOM 2285 C C . ASP A 1 311 ? 52.272 -6.341 -132.402 1.00 89.75 311 ASP A C 1
ATOM 2287 O O . ASP A 1 311 ? 51.360 -5.756 -131.811 1.00 89.75 311 ASP A O 1
ATOM 2291 N N . PHE A 1 312 ? 52.869 -7.399 -131.846 1.00 89.44 312 PHE A N 1
ATOM 2292 C CA . PHE A 1 312 ? 52.489 -7.926 -130.531 1.00 89.44 312 PHE A CA 1
ATOM 2293 C C . PHE A 1 312 ? 52.883 -7.015 -129.353 1.00 89.44 312 PHE A C 1
ATOM 2295 O O . PHE A 1 312 ? 52.242 -7.065 -128.301 1.00 89.44 312 PHE A O 1
ATOM 2302 N N . ALA A 1 313 ? 53.929 -6.198 -129.493 1.00 90.44 313 ALA A N 1
ATOM 2303 C CA . ALA A 1 313 ? 54.333 -5.250 -128.456 1.00 90.44 313 ALA A CA 1
ATOM 2304 C C . ALA A 1 313 ? 53.360 -4.061 -128.398 1.00 90.44 313 ALA A C 1
ATOM 2306 O O . ALA A 1 313 ? 52.953 -3.641 -127.311 1.00 90.44 313 ALA A O 1
ATOM 2307 N N . ASP A 1 314 ? 52.917 -3.589 -129.560 1.00 89.06 314 ASP A N 1
ATOM 2308 C CA . ASP A 1 314 ? 51.863 -2.590 -129.706 1.00 89.06 314 ASP A CA 1
ATOM 2309 C C . ASP A 1 314 ? 50.533 -3.113 -129.134 1.00 89.06 314 ASP A C 1
ATOM 2311 O O . ASP A 1 314 ? 49.907 -2.448 -128.310 1.00 89.06 314 ASP A O 1
ATOM 2315 N N . PHE A 1 315 ? 50.160 -4.368 -129.422 1.00 93.81 315 PHE A N 1
ATOM 2316 C CA . PHE A 1 315 ? 48.980 -4.999 -128.809 1.00 93.81 315 PHE A CA 1
ATOM 2317 C C . PHE A 1 315 ? 49.037 -5.037 -127.282 1.00 93.81 315 PHE A C 1
ATOM 2319 O O . PHE A 1 315 ? 48.064 -4.669 -126.625 1.00 93.81 315 PHE A O 1
ATOM 2326 N N . LYS A 1 316 ? 50.178 -5.420 -126.697 1.00 89.38 316 LYS A N 1
ATOM 2327 C CA . LYS A 1 316 ? 50.357 -5.395 -125.236 1.00 89.38 316 LYS A CA 1
ATOM 2328 C C . LYS A 1 316 ? 50.206 -3.998 -124.644 1.00 89.38 316 LYS A C 1
ATOM 2330 O O . LYS A 1 316 ? 49.681 -3.858 -123.546 1.00 89.38 316 LYS A O 1
ATOM 2335 N N . THR A 1 317 ? 50.678 -2.981 -125.355 1.00 89.56 317 THR A N 1
ATOM 2336 C CA . THR A 1 317 ? 50.584 -1.594 -124.892 1.00 89.56 317 THR A CA 1
ATOM 2337 C C . THR A 1 317 ? 49.136 -1.112 -124.931 1.00 89.56 317 THR A C 1
ATOM 2339 O O . THR A 1 317 ? 48.668 -0.489 -123.983 1.00 89.56 317 THR A O 1
ATOM 2342 N N . ARG A 1 318 ? 48.405 -1.459 -125.994 1.00 88.50 318 ARG A N 1
ATOM 2343 C CA . ARG A 1 318 ? 47.008 -1.061 -126.197 1.00 88.50 318 ARG A CA 1
ATOM 2344 C C . ARG A 1 318 ? 46.043 -1.792 -125.261 1.00 88.50 318 ARG A C 1
ATOM 2346 O O . ARG A 1 318 ? 45.178 -1.155 -124.676 1.00 88.50 318 ARG A O 1
ATOM 2353 N N . ILE A 1 319 ? 46.237 -3.095 -125.037 1.00 88.12 319 ILE A N 1
ATOM 2354 C CA . ILE A 1 319 ? 45.396 -3.875 -124.116 1.00 88.12 319 ILE A CA 1
ATOM 2355 C C . ILE A 1 319 ? 45.581 -3.464 -122.651 1.00 88.12 319 ILE A C 1
ATOM 2357 O O . ILE A 1 319 ? 44.638 -3.549 -121.880 1.00 88.12 319 ILE A O 1
ATOM 2361 N N . ALA A 1 320 ? 46.777 -3.009 -122.267 1.00 82.81 320 ALA A N 1
ATOM 2362 C CA . ALA A 1 320 ? 47.054 -2.526 -120.915 1.00 82.81 320 ALA A CA 1
ATOM 2363 C C . ALA A 1 320 ? 46.484 -1.122 -120.638 1.00 82.81 320 ALA A C 1
ATOM 2365 O O . ALA A 1 320 ? 46.513 -0.674 -119.495 1.00 82.81 320 ALA A O 1
ATOM 2366 N N . ALA A 1 321 ? 46.021 -0.419 -121.677 1.00 79.38 321 ALA A N 1
ATOM 2367 C CA . ALA A 1 321 ? 45.409 0.904 -121.574 1.00 79.38 321 ALA A CA 1
ATOM 2368 C C . ALA A 1 321 ? 43.868 0.861 -121.510 1.00 79.38 321 ALA A C 1
ATOM 2370 O O . ALA A 1 321 ? 43.248 1.923 -121.425 1.00 79.38 321 ALA A O 1
ATOM 2371 N N . LEU A 1 322 ? 43.272 -0.336 -121.575 1.00 79.25 322 LEU A N 1
ATOM 2372 C CA . LEU A 1 322 ? 41.846 -0.597 -121.358 1.00 79.25 322 LEU A CA 1
ATOM 2373 C C . LEU A 1 322 ? 41.600 -1.055 -119.921 1.00 79.25 322 LEU A C 1
ATOM 2375 O O . LEU A 1 322 ? 40.557 -0.640 -119.379 1.00 79.25 322 LEU A O 1
#

Secondary structure (DSSP, 8-state):
-PPP-----SSTT-S-S--HHHHHHHHHHHHHHHHHHHHHHHHHHHS--------SS----SSSS-SEETTTTEE-S----S----SSS---------STT-------SS-EEEE-TTSSSEEEEETTEEEEE-SS------SS----SSTT-SS-------TT-----SS----S--S-----EE-HHHHTT---TT-EEEETTTTEEEEEETTEEEE--TTS-TT---SSS----TTTT----S--HHHHGGG---TT--S-SSGGGGSTT--TT-EEEEETTEEEEE--------HHHHHHHHHH-SSHHHHHHHHTT-

Radius of gyration: 65.69 Å; Cα contacts (8 Å, |Δi|>4): 232; chains: 1; bounding box: 90×31×230 Å

Nearest PDB structures (foldseek):
  3gvl-assembly1_A  TM=3.322E-01  e=1.185E+00  Escherichia phage K1F
  3gw6-assembly1_F  TM=3.723E-01  e=2.639E+00  Escherichia phage K1F
  4s36-assembly1_A  TM=4.958E-01  e=9.043E+00  Pseudomonas aeruginosa
  3gw6-assembly1_A  TM=3.691E-01  e=3.818E+00  Escherichia phage K1F

Foldseek 3Di:
DPQDDWFCAPDPPPPRTDDPVRNVVSVVVNVVVVVVVVCQVVCVPPPPHDDDDPPPDADQDPPPDGCQPPVVRDRPDDDDDPDDDDDPDDDDDAFPDPDPPSDDDDDDPAKDWDADPVRQFIWIAGPVGIDGGHPDDDDDDDPPDDDDDCPPDPDDDDDDDDPPDDDDDPDDDDDPDDPDDAAAEDAPVRCPPDQDFQRWYQHPNVGAIWGRHPRDIDGPDPPPPPPDPCPDVPPPDPVVVPPPPDPPPPPVVVVPPCPPCPPPPDPQVVDPPRDPAWDFDQDPVGTDTDHDDDPDDDPVNLVVLVVPAPDPVSSVVSVVVD